Protein AF-A0A817RDX3-F1 (afdb_monomer_lite)

Radius of gyration: 26.36 Å; chains: 1; bounding box: 56×60×69 Å

Sequence (335 aa):
STPSKMSYHFIHANPTVLFQNTQTLKFYLKTIFHSLLFAIAKHECLSLKLTIDSKTISIENLVSLLSPHITKLRTNCSNCFILNKEVSVADIAHLIVRKKNDQWSLSVDLHVYCKNQQFRLYDSIKIGSNNPLTTTSNYPFQQTKSHCYFDILRKSLITNTSSIHTSLIILKDKYLFRTQTPLRLNYESIHIDNMIVKTYNPKDLNDFQFIKSSLSSCHKEKTKNISFIQKKTEIFTNAICNSYIPFIQNIITQDNKHIGKIESFVQGNRNTNKLIFNITGNYRFCPKIAAHHKRNCTAIIIDISNNTYAIRCKDPECDNTFLTWNDTKNYKQKS

pLDDT: mean 70.19, std 22.59, range [23.73, 95.81]

Foldseek 3Di:
DDPQDDDADDFDQDQAEDEPALVLVLLVVQLVLVLLLVVLQPDDDPLHDHDDPDQDDGSLRSLVVCVVRLVVQLVPFPQQDFAQRPDTSNNSSVQWDQDPVRDIDGPDDSPQSDPPRDDAFAQDDDVVDPDGRYDDPCPPVDDPDDDDPVRVRLSRPNPNRDPDPYFHFYRDDDFQRPSRRPPDDPRHDPPSVSPPRPGPDPVVVPVPPPPDPPPPDDDDDPDPVVVVVVVVVVVVQCVVVVVCVVLVQCVQPVDVVQHKDFPDKDADDPPQQKIKTFIDGRRQQAPVVRDGDPFHFGIKMARPVVQWIWTHRPPPVPPPDDTDIHHSPPPVPDD

Secondary structure (DSSP, 8-state):
-BTTB---------SSEEESSHHHHHHHHHHHHHHHHHHHHT--BTTB------S---HHHHHHHHGGGHHHHHHH-TT-EETTTTEEHHHHHTTEEE-TTS-E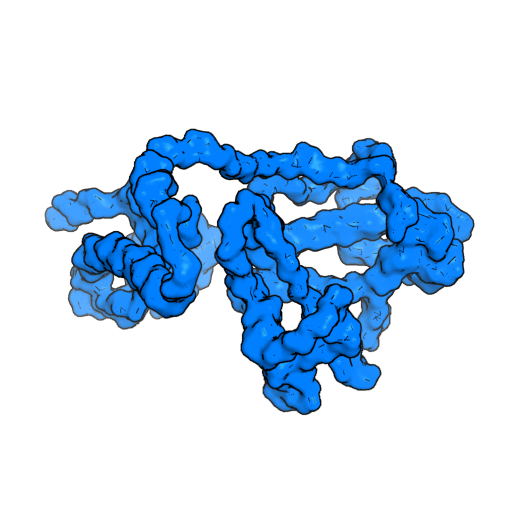EESS-GGG-STT---PPTTPPPTT-----PPPTT-STT--SPPPHHHHHHHH-TT-----SS--EEE-TTSS------S---TT----TT-------GGG-TT--SSSSS-SS-----SSSHHHHHHHHHHHHHHHHHHHHHHHHHHHTSSSSS-EEEEEEEE--TTS-EEEEEEEES--EETTTTEE-SS-EEEEEEETTTTEEEEEE--GGGTTSPPPPEESSGGGS--

Structure (mmCIF, N/CA/C/O backbone):
data_AF-A0A817RDX3-F1
#
_entry.id   AF-A0A817RDX3-F1
#
loop_
_atom_site.group_PDB
_atom_site.id
_atom_site.type_symbol
_atom_site.label_atom_id
_atom_site.label_alt_id
_atom_site.label_comp_id
_atom_site.label_asym_id
_atom_site.label_entity_id
_atom_site.label_seq_id
_atom_site.pdbx_PDB_ins_code
_atom_site.Cartn_x
_atom_site.Cartn_y
_atom_site.Cartn_z
_atom_site.occupancy
_atom_site.B_iso_or_equiv
_atom_site.auth_seq_id
_atom_site.auth_comp_id
_atom_site.auth_asym_id
_atom_site.auth_atom_id
_atom_site.pdbx_PDB_model_num
ATOM 1 N N . SER A 1 1 ? -7.757 -16.257 -8.044 1.00 84.56 1 SER A N 1
ATOM 2 C CA . SER A 1 1 ? -7.724 -15.548 -9.344 1.00 84.56 1 SER A CA 1
ATOM 3 C C . SER A 1 1 ? -8.900 -15.996 -10.191 1.00 84.56 1 SER A C 1
ATOM 5 O O . SER A 1 1 ? -9.459 -17.039 -9.893 1.00 84.56 1 SER A O 1
ATOM 7 N N . THR A 1 2 ? -9.288 -15.236 -11.213 1.00 87.12 2 THR A N 1
ATOM 8 C CA . THR A 1 2 ? -10.302 -15.639 -12.207 1.00 87.12 2 THR A CA 1
ATOM 9 C C . THR A 1 2 ? -9.665 -15.689 -13.601 1.00 87.12 2 THR A C 1
ATOM 11 O O . THR A 1 2 ? -8.598 -15.093 -13.776 1.00 87.12 2 THR A O 1
ATOM 14 N N . PRO A 1 3 ? -10.305 -16.308 -14.613 1.00 87.62 3 PRO A N 1
ATOM 15 C CA . PRO A 1 3 ? -9.779 -16.312 -15.984 1.00 87.62 3 PRO A CA 1
ATOM 16 C C . PRO A 1 3 ? -9.509 -14.905 -16.538 1.00 87.62 3 PRO A C 1
ATOM 18 O O . PRO A 1 3 ? -8.579 -14.691 -17.302 1.00 87.62 3 PRO A O 1
ATOM 21 N N . SER A 1 4 ? -10.296 -13.915 -16.104 1.00 86.44 4 SER A N 1
ATOM 22 C CA . SER A 1 4 ? -10.197 -12.523 -16.550 1.00 86.44 4 SER A CA 1
ATOM 23 C C . SER A 1 4 ? -9.358 -11.616 -15.641 1.00 86.44 4 SER A C 1
ATOM 25 O O . SER A 1 4 ? -9.217 -10.422 -15.939 1.00 86.44 4 SER A O 1
ATOM 27 N N . LYS A 1 5 ? -8.860 -12.126 -14.503 1.00 88.25 5 LYS A N 1
ATOM 28 C CA . LYS A 1 5 ? -8.075 -11.348 -13.537 1.00 88.25 5 LYS A CA 1
ATOM 29 C C . LYS A 1 5 ? -7.183 -12.226 -12.658 1.00 88.25 5 LYS A C 1
ATOM 31 O O . LYS A 1 5 ? -7.647 -12.953 -11.775 1.00 88.25 5 LYS A O 1
ATOM 36 N N . MET A 1 6 ? -5.881 -12.007 -12.783 1.00 90.00 6 MET A N 1
ATOM 37 C CA . MET A 1 6 ? -4.896 -12.462 -11.810 1.00 90.00 6 MET A CA 1
ATOM 38 C C . MET A 1 6 ? -4.921 -11.531 -10.584 1.00 90.00 6 MET A C 1
ATOM 40 O O . MET A 1 6 ? -4.849 -10.311 -10.725 1.00 90.00 6 MET A O 1
ATOM 44 N N . SER A 1 7 ? -5.115 -12.078 -9.381 1.00 90.38 7 SER A N 1
ATOM 45 C CA . SER A 1 7 ? -5.260 -11.279 -8.156 1.00 90.38 7 SER A CA 1
ATOM 46 C C . SER A 1 7 ? -4.699 -12.036 -6.963 1.00 90.38 7 SER A C 1
ATOM 48 O O . SER A 1 7 ? -5.235 -13.083 -6.601 1.00 90.38 7 SER A O 1
ATOM 50 N N . TYR A 1 8 ? -3.689 -11.456 -6.320 1.00 91.69 8 TYR A N 1
ATOM 51 C CA . TYR A 1 8 ? -3.033 -12.018 -5.141 1.00 91.69 8 TYR A CA 1
ATOM 52 C C . TYR A 1 8 ? -2.933 -10.987 -4.029 1.00 91.69 8 TYR A C 1
ATOM 54 O O . TYR A 1 8 ? -2.813 -9.791 -4.286 1.00 91.69 8 TYR A O 1
ATOM 62 N N . HIS A 1 9 ? -2.985 -11.469 -2.792 1.00 91.50 9 HIS A N 1
ATOM 63 C CA . HIS A 1 9 ? -2.650 -10.693 -1.607 1.00 91.50 9 HIS A CA 1
ATOM 64 C C . HIS A 1 9 ? -1.375 -11.299 -1.025 1.00 91.50 9 HIS A C 1
ATOM 66 O O . HIS A 1 9 ? -1.383 -12.450 -0.592 1.00 91.50 9 HIS A O 1
ATOM 72 N N . PHE A 1 10 ? -0.287 -10.534 -1.030 1.00 89.62 10 PHE A N 1
ATOM 73 C CA . PHE A 1 10 ? 0.959 -10.933 -0.385 1.00 89.62 10 PHE A CA 1
ATOM 74 C C . PHE A 1 10 ? 1.012 -10.312 1.002 1.00 89.62 10 PHE A C 1
ATOM 76 O O . PHE A 1 10 ? 0.958 -9.091 1.148 1.00 89.62 10 PHE A O 1
ATOM 83 N N . ILE A 1 11 ? 1.095 -11.163 2.020 1.00 86.75 11 ILE A N 1
ATOM 84 C CA . ILE A 1 11 ? 1.156 -10.747 3.418 1.00 86.75 11 ILE A CA 1
ATOM 85 C C . ILE A 1 11 ? 2.450 -11.304 3.981 1.00 86.75 11 ILE A C 1
ATOM 87 O O . ILE A 1 11 ? 2.607 -12.513 4.143 1.00 86.75 11 ILE A O 1
ATOM 91 N N . HIS A 1 12 ? 3.404 -10.409 4.211 1.00 81.50 12 HIS A N 1
ATOM 92 C CA . HIS A 1 12 ? 4.715 -10.781 4.705 1.00 81.50 12 HIS A CA 1
ATOM 93 C C . HIS A 1 12 ? 4.697 -10.812 6.235 1.00 81.50 12 HIS A C 1
ATOM 95 O O . HIS A 1 12 ? 4.523 -9.783 6.886 1.00 81.50 12 HIS A O 1
ATOM 101 N N . ALA A 1 13 ? 4.871 -12.002 6.805 1.00 72.88 13 ALA A N 1
ATOM 102 C CA . ALA A 1 13 ? 5.005 -12.190 8.242 1.00 72.88 13 ALA A CA 1
ATOM 103 C C . ALA A 1 13 ? 6.486 -12.084 8.627 1.00 72.88 13 ALA A C 1
ATOM 105 O O . ALA A 1 13 ? 7.191 -13.090 8.686 1.00 72.88 13 ALA A O 1
ATOM 106 N N . ASN A 1 14 ? 6.962 -10.858 8.851 1.00 67.50 14 ASN A N 1
ATOM 107 C CA . ASN A 1 14 ? 8.322 -10.629 9.324 1.00 67.50 14 ASN A CA 1
ATOM 108 C C . ASN A 1 14 ? 8.354 -10.597 10.862 1.00 67.50 14 ASN A C 1
ATOM 110 O O . ASN A 1 14 ? 7.612 -9.810 11.456 1.00 67.50 14 ASN A O 1
ATOM 114 N N . PRO A 1 15 ? 9.191 -11.413 11.525 1.00 63.34 15 PRO A N 1
ATOM 115 C CA . PRO A 1 15 ? 9.242 -11.432 12.981 1.00 63.34 15 PRO A CA 1
ATOM 116 C C . PRO A 1 15 ? 9.951 -10.211 13.595 1.00 63.34 15 PRO A C 1
ATOM 118 O O . PRO A 1 15 ? 9.782 -9.944 14.783 1.00 63.34 15 PRO A O 1
ATOM 121 N N . THR A 1 16 ? 10.747 -9.473 12.817 1.00 58.97 16 THR A N 1
ATOM 122 C CA . THR A 1 16 ? 11.652 -8.433 13.333 1.00 58.97 16 THR A CA 1
ATOM 123 C C . THR A 1 16 ? 11.363 -7.032 12.794 1.00 58.97 16 THR A C 1
ATOM 125 O O . THR A 1 16 ? 11.744 -6.051 13.435 1.00 58.97 16 THR A O 1
ATOM 128 N N . VAL A 1 17 ? 10.663 -6.905 11.664 1.00 64.25 17 VAL A N 1
ATOM 129 C CA . VAL A 1 17 ? 10.398 -5.615 11.007 1.00 64.25 17 VAL A CA 1
ATOM 130 C C . VAL A 1 17 ? 8.905 -5.327 10.920 1.00 64.25 17 VAL A C 1
ATOM 132 O O . VAL A 1 17 ? 8.133 -6.133 10.402 1.00 64.25 17 VAL A O 1
ATOM 135 N N . LEU A 1 18 ? 8.508 -4.132 11.364 1.00 71.44 18 LEU A N 1
ATOM 136 C CA . LEU A 1 18 ? 7.149 -3.617 11.225 1.00 71.44 18 LEU A CA 1
ATOM 137 C C . LEU A 1 18 ? 7.155 -2.209 10.628 1.00 71.44 18 LEU A C 1
ATOM 139 O O . LEU A 1 18 ? 7.968 -1.349 10.970 1.00 71.44 18 LEU A O 1
ATOM 143 N N . PHE A 1 19 ? 6.183 -1.940 9.765 1.00 73.12 19 PHE A N 1
ATOM 144 C CA . PHE A 1 19 ? 5.903 -0.583 9.313 1.00 73.12 19 PHE A CA 1
ATOM 145 C C . PHE A 1 19 ? 5.011 0.116 10.337 1.00 73.12 19 PHE A C 1
ATOM 147 O O . PHE A 1 19 ? 4.054 -0.480 10.830 1.00 73.12 19 PHE A O 1
ATOM 154 N N . GLN A 1 20 ? 5.297 1.386 10.648 1.00 72.56 20 GLN A N 1
ATOM 155 C CA . GLN A 1 20 ? 4.495 2.157 11.605 1.00 72.56 20 GLN A CA 1
ATOM 156 C C . GLN A 1 20 ? 3.012 2.200 11.216 1.00 72.56 20 GLN A C 1
ATOM 158 O O . GLN A 1 20 ? 2.140 2.190 12.086 1.00 72.56 20 GLN A O 1
ATOM 163 N N . ASN A 1 21 ? 2.730 2.309 9.920 1.00 78.94 21 ASN A N 1
ATOM 164 C CA . ASN A 1 21 ? 1.389 2.314 9.358 1.00 78.94 21 ASN A CA 1
ATOM 165 C C . ASN A 1 21 ? 1.441 1.928 7.863 1.00 78.94 21 ASN A C 1
ATOM 167 O O . ASN A 1 21 ? 2.516 1.788 7.272 1.00 78.94 21 ASN A O 1
ATOM 171 N N . THR A 1 22 ? 0.273 1.773 7.233 1.00 83.88 22 THR A N 1
ATOM 172 C CA . THR A 1 22 ? 0.174 1.447 5.800 1.00 83.88 22 THR A CA 1
ATOM 173 C C . THR A 1 22 ? 0.744 2.543 4.898 1.00 83.88 22 THR A C 1
ATOM 175 O O . THR A 1 22 ? 1.268 2.227 3.835 1.00 83.88 22 THR A O 1
ATOM 178 N N . GLN A 1 23 ? 0.707 3.815 5.303 1.00 82.38 23 GLN A N 1
ATOM 179 C CA . GLN A 1 23 ? 1.298 4.914 4.533 1.00 82.38 23 GLN A CA 1
ATOM 180 C C . GLN A 1 23 ? 2.828 4.823 4.519 1.00 82.38 23 GLN A C 1
ATOM 182 O O . GLN A 1 23 ? 3.423 4.997 3.461 1.00 82.38 23 GLN A O 1
ATOM 187 N N . THR A 1 24 ? 3.468 4.455 5.629 1.00 79.19 24 THR A N 1
ATOM 188 C CA . THR A 1 24 ? 4.917 4.217 5.661 1.00 79.19 24 THR A CA 1
ATOM 189 C C . THR A 1 24 ? 5.313 3.074 4.733 1.00 79.19 24 THR A C 1
ATOM 191 O O . THR A 1 24 ? 6.281 3.195 3.983 1.00 79.19 24 THR A O 1
ATOM 194 N N . LEU A 1 25 ? 4.526 1.992 4.714 1.00 84.50 25 LEU A N 1
ATOM 195 C CA . LEU A 1 25 ? 4.706 0.909 3.746 1.00 84.50 25 LEU A CA 1
ATOM 196 C C . LEU A 1 25 ? 4.538 1.411 2.303 1.00 84.50 25 LEU A C 1
ATOM 198 O O . LEU A 1 25 ? 5.342 1.066 1.441 1.00 84.50 25 LEU A O 1
ATOM 202 N N . LYS A 1 26 ? 3.550 2.278 2.037 1.00 86.94 26 LYS A N 1
ATOM 203 C CA . LYS A 1 26 ? 3.378 2.918 0.721 1.00 86.94 26 LYS A CA 1
ATOM 204 C C . LYS A 1 26 ? 4.628 3.671 0.292 1.00 86.94 26 LYS A C 1
ATOM 206 O O . LYS A 1 26 ? 5.043 3.535 -0.855 1.00 86.94 26 LYS A O 1
ATOM 211 N N . PHE A 1 27 ? 5.189 4.492 1.179 1.00 80.69 27 PHE A N 1
ATOM 212 C CA . PHE A 1 27 ? 6.377 5.287 0.880 1.00 80.69 27 PHE A CA 1
ATOM 213 C C . PHE A 1 27 ? 7.580 4.394 0.601 1.00 80.69 27 PHE A C 1
ATOM 215 O O . PHE A 1 27 ? 8.221 4.565 -0.429 1.00 80.69 27 PHE A O 1
ATOM 222 N N . TYR A 1 28 ? 7.811 3.389 1.444 1.00 81.56 28 TYR A N 1
ATOM 223 C CA . TYR A 1 28 ? 8.864 2.398 1.236 1.00 81.56 28 TYR A CA 1
ATOM 224 C C . TYR A 1 28 ? 8.743 1.691 -0.121 1.00 81.56 28 TYR A C 1
ATOM 226 O O . TYR A 1 28 ? 9.692 1.682 -0.904 1.00 81.56 28 TYR A O 1
ATOM 234 N N . LEU A 1 29 ? 7.555 1.166 -0.441 1.00 86.12 29 LEU A N 1
ATOM 235 C CA . LEU A 1 29 ? 7.302 0.502 -1.721 1.00 86.12 29 LEU A CA 1
ATOM 236 C C . LEU A 1 29 ? 7.481 1.460 -2.900 1.00 86.12 29 LEU A C 1
ATOM 238 O O . LEU A 1 29 ? 8.111 1.095 -3.887 1.00 86.12 29 LEU A O 1
ATOM 242 N N . LYS A 1 30 ? 6.981 2.699 -2.796 1.00 84.62 30 LYS A N 1
ATOM 243 C CA . LYS A 1 30 ? 7.200 3.729 -3.820 1.00 84.62 30 LYS A CA 1
ATOM 244 C C . LYS A 1 30 ? 8.685 3.971 -4.059 1.00 84.62 30 LYS A C 1
ATOM 246 O O . LYS A 1 30 ? 9.092 4.035 -5.210 1.00 84.62 30 LYS A O 1
ATOM 251 N N . THR A 1 31 ? 9.486 4.081 -3.006 1.00 79.50 31 THR A N 1
ATOM 252 C CA . THR A 1 31 ? 10.930 4.291 -3.134 1.00 79.50 31 THR A CA 1
ATOM 253 C C . THR A 1 31 ? 11.619 3.104 -3.788 1.00 79.50 31 THR A C 1
ATOM 255 O O . THR A 1 31 ? 12.418 3.310 -4.693 1.00 79.50 31 THR A O 1
ATOM 258 N N . ILE A 1 32 ? 11.273 1.872 -3.407 1.00 83.19 32 ILE A N 1
ATOM 259 C CA . ILE A 1 32 ? 11.837 0.673 -4.040 1.00 83.19 32 ILE A CA 1
ATOM 260 C C . ILE A 1 32 ? 11.470 0.611 -5.519 1.00 83.19 32 ILE A C 1
ATOM 262 O O . ILE A 1 32 ? 12.360 0.500 -6.358 1.00 83.19 32 ILE A O 1
ATOM 266 N N . PHE A 1 33 ? 10.182 0.715 -5.858 1.00 85.44 33 PHE A N 1
ATOM 267 C CA . PHE A 1 33 ? 9.757 0.636 -7.255 1.00 85.44 33 PHE A CA 1
ATOM 268 C C . PHE A 1 33 ? 10.329 1.781 -8.082 1.00 85.44 33 PHE A C 1
ATOM 270 O O . PHE A 1 33 ? 10.754 1.552 -9.207 1.00 85.44 33 PHE A O 1
ATOM 277 N N . HIS A 1 34 ? 10.398 2.992 -7.530 1.00 85.12 34 HIS A N 1
ATOM 278 C CA . HIS A 1 34 ? 11.055 4.110 -8.197 1.00 85.12 34 HIS A CA 1
ATOM 279 C C . HIS A 1 34 ? 12.523 3.797 -8.501 1.00 85.12 34 HIS A C 1
ATOM 281 O O . HIS A 1 34 ? 12.912 3.871 -9.663 1.00 85.12 34 HIS A O 1
ATOM 287 N N . SER A 1 35 ? 13.301 3.366 -7.505 1.00 80.88 35 SER A N 1
ATOM 288 C CA . SER A 1 35 ? 14.717 3.020 -7.679 1.00 80.88 35 SER A CA 1
ATOM 289 C C . SER A 1 35 ? 14.927 1.898 -8.695 1.00 80.88 35 SER A C 1
ATOM 291 O O . SER A 1 35 ? 15.804 2.009 -9.546 1.00 80.88 35 SER A O 1
ATOM 293 N N . LEU A 1 36 ? 14.107 0.843 -8.646 1.00 84.50 36 LEU A N 1
ATOM 294 C CA . LEU A 1 36 ? 14.178 -0.278 -9.587 1.00 84.50 36 LEU A CA 1
ATOM 295 C C . LEU A 1 36 ? 13.887 0.168 -11.024 1.00 84.50 36 LEU A C 1
ATOM 297 O O . LEU A 1 36 ? 14.650 -0.134 -11.939 1.00 84.50 36 LEU A O 1
ATOM 301 N N . LEU A 1 37 ? 12.802 0.917 -11.227 1.00 88.06 37 LEU A N 1
ATOM 302 C CA . LEU A 1 37 ? 12.427 1.414 -12.550 1.00 88.06 37 LEU A CA 1
ATOM 303 C C . LEU A 1 37 ? 13.440 2.422 -13.090 1.00 88.06 37 LEU A C 1
ATOM 305 O O . LEU A 1 37 ? 13.768 2.399 -14.274 1.00 88.06 37 LEU A O 1
ATOM 309 N N . PHE A 1 38 ? 13.959 3.291 -12.228 1.00 84.25 38 PHE A N 1
ATOM 310 C CA . PHE A 1 38 ? 14.989 4.250 -12.599 1.00 84.25 38 PHE A CA 1
ATOM 311 C C . PHE A 1 38 ? 16.299 3.550 -12.978 1.00 84.25 38 PHE A C 1
ATOM 313 O O . PHE A 1 38 ? 16.949 3.956 -13.939 1.00 84.25 38 PHE A O 1
ATOM 320 N N . ALA A 1 39 ? 16.662 2.472 -12.276 1.00 82.06 39 ALA A N 1
ATOM 321 C CA . ALA A 1 39 ? 17.825 1.660 -12.612 1.00 82.06 39 ALA A CA 1
ATOM 322 C C . ALA A 1 39 ? 17.669 0.960 -13.969 1.00 82.06 39 ALA A C 1
ATOM 324 O O . ALA A 1 39 ? 18.622 0.960 -14.742 1.00 82.06 39 ALA A O 1
ATOM 325 N N . ILE A 1 40 ? 16.474 0.450 -14.311 1.00 86.56 40 ILE A N 1
ATOM 326 C CA . ILE A 1 40 ? 16.211 -0.019 -15.683 1.00 86.56 40 ILE A CA 1
ATOM 327 C C . ILE A 1 40 ? 16.362 1.134 -16.673 1.00 86.56 40 ILE A C 1
ATOM 329 O O . ILE A 1 40 ? 17.007 0.973 -17.695 1.00 86.56 40 ILE A O 1
ATOM 333 N N . ALA A 1 41 ? 15.772 2.297 -16.404 1.00 86.44 41 ALA A N 1
ATOM 334 C CA . ALA A 1 41 ? 15.784 3.396 -17.364 1.00 86.44 41 ALA A CA 1
ATOM 335 C C . ALA A 1 41 ? 17.206 3.932 -17.633 1.00 86.44 41 ALA A C 1
ATOM 337 O O . ALA A 1 41 ? 17.479 4.406 -18.731 1.00 86.44 41 ALA A O 1
ATOM 338 N N . LYS A 1 42 ? 18.113 3.812 -16.655 1.00 82.62 42 LYS A N 1
ATOM 339 C CA . LYS A 1 42 ? 19.553 4.082 -16.803 1.00 82.62 42 LYS A CA 1
ATOM 340 C C . LYS A 1 42 ? 20.372 2.894 -17.307 1.00 82.62 42 LYS A C 1
ATOM 342 O O . LYS A 1 42 ? 21.575 3.036 -17.505 1.00 82.62 42 LYS A O 1
ATOM 347 N N . HIS A 1 43 ? 19.769 1.721 -17.453 1.00 83.25 43 HIS A N 1
ATOM 348 C CA . HIS A 1 43 ? 20.478 0.548 -17.922 1.00 83.25 43 HIS A CA 1
ATOM 349 C C . HIS A 1 43 ? 20.799 0.702 -19.407 1.00 83.25 43 HIS A C 1
ATOM 351 O O . HIS A 1 43 ? 19.906 0.750 -20.253 1.00 83.25 43 HIS A O 1
ATOM 357 N N . GLU A 1 44 ? 22.088 0.739 -19.716 1.00 81.62 44 GLU A N 1
ATOM 358 C CA . GLU A 1 44 ? 22.574 0.805 -21.084 1.00 81.62 44 GLU A CA 1
ATOM 359 C C . GLU A 1 44 ? 22.856 -0.605 -21.600 1.00 81.62 44 GLU A C 1
ATOM 361 O O . GLU A 1 44 ? 23.759 -1.301 -21.133 1.00 81.62 44 GLU A O 1
ATOM 366 N N . CYS A 1 45 ? 22.074 -1.037 -22.586 1.00 83.81 45 CYS A N 1
ATOM 367 C CA . CYS A 1 45 ? 22.338 -2.268 -23.325 1.00 83.81 45 CYS A CA 1
ATOM 368 C C . CYS A 1 45 ? 21.853 -2.153 -24.772 1.00 83.81 45 CYS A C 1
ATOM 370 O O . CYS A 1 45 ? 21.265 -1.158 -25.192 1.00 83.81 45 CYS A O 1
ATOM 372 N N . LEU A 1 46 ? 22.046 -3.210 -25.561 1.00 80.75 46 LEU A N 1
ATOM 373 C CA . LEU A 1 46 ? 21.517 -3.282 -26.930 1.00 80.75 46 LEU A CA 1
ATOM 374 C C . LEU A 1 46 ? 19.978 -3.198 -26.983 1.00 80.75 46 LEU A C 1
ATOM 376 O O . LEU A 1 46 ? 19.394 -2.854 -28.017 1.00 80.75 46 LEU A O 1
ATOM 380 N N . SER A 1 47 ? 19.303 -3.523 -25.880 1.00 80.75 47 SER A N 1
ATOM 381 C CA . SER A 1 47 ? 17.844 -3.498 -25.784 1.00 80.75 47 SER A CA 1
ATOM 382 C C . SER A 1 47 ? 17.272 -2.157 -25.351 1.00 80.75 47 SER A C 1
ATOM 384 O O . SER A 1 47 ? 16.108 -1.896 -25.655 1.00 80.75 47 SER A O 1
ATOM 386 N N . LEU A 1 48 ? 18.074 -1.310 -24.706 1.00 85.50 48 LEU A N 1
ATOM 387 C CA . LEU A 1 48 ? 17.625 -0.043 -24.152 1.00 85.50 48 LEU A CA 1
ATOM 388 C C . LEU A 1 48 ? 18.750 0.991 -24.174 1.00 85.50 48 LEU A C 1
ATOM 390 O O . LEU A 1 48 ? 19.817 0.783 -23.599 1.00 85.50 48 LEU A O 1
ATOM 394 N N . LYS A 1 49 ? 18.469 2.118 -24.824 1.00 84.44 49 LYS A N 1
ATOM 395 C CA . LYS A 1 49 ? 19.274 3.336 -24.774 1.00 84.44 49 LYS A CA 1
ATOM 396 C C . LYS A 1 49 ? 18.318 4.496 -24.559 1.00 84.44 49 LYS A C 1
ATOM 398 O O . LYS A 1 49 ? 17.591 4.865 -25.478 1.00 84.44 49 LYS A O 1
ATOM 403 N N . LEU A 1 50 ? 18.282 5.012 -23.339 1.00 84.94 50 LEU A N 1
ATOM 404 C CA . LEU A 1 50 ? 17.452 6.146 -22.960 1.00 84.94 50 LEU A CA 1
ATOM 405 C C . LEU A 1 50 ? 18.331 7.205 -22.305 1.00 84.94 50 LEU A C 1
ATOM 407 O O . LEU A 1 50 ? 19.180 6.890 -21.475 1.00 84.94 50 LEU A O 1
ATOM 411 N N . THR A 1 51 ? 18.093 8.463 -22.647 1.00 78.38 51 THR A N 1
ATOM 412 C CA . THR A 1 51 ? 18.628 9.616 -21.925 1.00 78.38 51 THR A CA 1
ATOM 413 C C . THR A 1 51 ? 17.563 10.136 -20.967 1.00 78.38 51 THR A C 1
ATOM 415 O O . THR A 1 51 ? 16.401 10.314 -21.334 1.00 78.38 51 THR A O 1
ATOM 418 N N . ILE A 1 52 ? 17.944 10.337 -19.704 1.00 77.00 52 ILE A N 1
ATOM 419 C CA . ILE A 1 52 ? 17.055 10.862 -18.664 1.00 77.00 52 ILE A CA 1
ATOM 420 C C . ILE A 1 52 ? 17.648 12.171 -18.155 1.00 77.00 52 ILE A C 1
ATOM 422 O O . ILE A 1 52 ? 18.557 12.164 -17.326 1.00 77.00 52 ILE A O 1
ATOM 426 N N . ASP A 1 53 ? 17.089 13.286 -18.614 1.00 65.75 53 ASP A N 1
ATOM 427 C CA . ASP A 1 53 ? 17.603 14.623 -18.283 1.00 65.75 53 ASP A CA 1
ATOM 428 C C . ASP A 1 53 ? 17.043 15.173 -16.960 1.00 65.75 53 ASP A C 1
ATOM 430 O O . ASP A 1 53 ? 17.534 16.162 -16.414 1.00 65.75 53 ASP A O 1
ATOM 434 N N . SER A 1 54 ? 16.022 14.520 -16.394 1.00 62.38 54 SER A N 1
ATOM 435 C CA . SER A 1 54 ? 15.377 14.964 -15.158 1.00 62.38 54 SER A CA 1
ATOM 436 C C . SER A 1 54 ? 15.921 14.261 -13.912 1.00 62.38 54 SER A C 1
ATOM 438 O O . SER A 1 54 ? 15.915 13.033 -13.804 1.00 62.38 54 SER A O 1
ATOM 440 N N . LYS A 1 55 ? 16.279 15.067 -12.902 1.00 56.94 55 LYS A N 1
ATOM 441 C CA . LYS A 1 55 ? 16.588 14.612 -11.531 1.00 56.94 55 LYS A CA 1
ATOM 442 C C . LYS A 1 55 ? 15.340 14.169 -10.752 1.0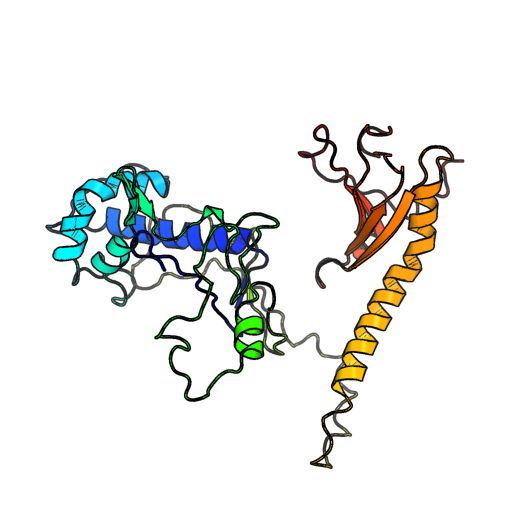0 56.94 55 LYS A C 1
ATOM 444 O O . LYS A 1 55 ? 15.452 13.583 -9.682 1.00 56.94 55 LYS A O 1
ATOM 449 N N . THR A 1 56 ? 14.138 14.436 -11.258 1.00 64.50 56 THR A N 1
ATOM 450 C CA . THR A 1 56 ? 12.881 14.064 -10.597 1.00 64.50 56 THR A CA 1
ATOM 451 C C . THR A 1 56 ? 11.880 13.560 -11.626 1.00 64.50 56 THR A C 1
ATOM 453 O O . THR A 1 56 ? 11.196 14.337 -12.289 1.00 64.50 56 THR A O 1
ATOM 456 N N . ILE A 1 57 ? 11.790 12.239 -11.752 1.00 79.56 57 ILE A N 1
ATOM 457 C CA . ILE A 1 57 ? 10.805 11.554 -12.590 1.00 79.56 57 ILE A CA 1
ATOM 458 C C . ILE A 1 57 ? 9.879 10.725 -11.697 1.00 79.56 57 ILE A C 1
ATOM 460 O O . ILE A 1 57 ? 10.345 10.082 -10.759 1.00 79.56 57 ILE A O 1
ATOM 464 N N . SER A 1 58 ? 8.568 10.770 -11.935 1.00 86.56 58 SER A N 1
ATOM 465 C CA . SER A 1 58 ? 7.605 9.959 -11.182 1.00 86.56 58 SER A CA 1
ATOM 466 C C . SER A 1 58 ? 7.636 8.493 -11.630 1.00 86.56 58 SER A C 1
ATOM 468 O O . SER A 1 58 ? 8.171 8.163 -12.690 1.00 86.56 58 SER A O 1
ATOM 470 N N . ILE A 1 59 ? 7.032 7.600 -10.838 1.00 87.50 59 ILE A N 1
ATOM 471 C CA . ILE A 1 59 ? 6.860 6.189 -11.221 1.00 87.50 59 ILE A CA 1
ATOM 472 C C . ILE A 1 59 ? 6.016 6.088 -12.492 1.00 87.50 59 ILE A C 1
ATOM 474 O O . ILE A 1 59 ? 6.346 5.320 -13.386 1.00 87.50 59 ILE A O 1
ATOM 478 N N . GLU A 1 60 ? 4.944 6.871 -12.590 1.00 91.19 60 GLU A N 1
ATOM 479 C CA . GLU A 1 60 ? 4.045 6.870 -13.743 1.00 91.19 60 GLU A CA 1
ATOM 480 C C . GLU A 1 60 ? 4.788 7.280 -15.022 1.00 91.19 60 GLU A C 1
ATOM 482 O O . GLU A 1 60 ? 4.648 6.628 -16.058 1.00 91.19 60 GLU A O 1
ATOM 487 N N . ASN A 1 61 ? 5.651 8.296 -14.928 1.00 89.81 61 ASN A N 1
ATOM 488 C CA . ASN A 1 61 ? 6.471 8.743 -16.049 1.00 89.81 61 ASN A CA 1
ATOM 489 C C . ASN A 1 61 ? 7.540 7.706 -16.418 1.00 89.81 61 ASN A C 1
ATOM 491 O O . ASN A 1 61 ? 7.760 7.473 -17.602 1.00 89.81 61 ASN A O 1
ATOM 495 N N . LEU A 1 62 ? 8.159 7.040 -15.435 1.00 90.50 62 LEU A N 1
ATOM 496 C CA . LEU A 1 62 ? 9.093 5.935 -15.687 1.00 90.50 62 LEU A CA 1
ATOM 497 C C . LEU A 1 62 ? 8.411 4.756 -16.386 1.00 90.50 62 LEU A C 1
ATOM 499 O O . LEU A 1 62 ? 8.959 4.211 -17.339 1.00 90.50 62 LEU A O 1
ATOM 503 N N . VAL A 1 63 ? 7.209 4.375 -15.949 1.00 94.69 63 VAL A N 1
ATOM 504 C CA . VAL A 1 63 ? 6.430 3.316 -16.605 1.00 94.69 63 VAL A CA 1
ATOM 505 C C . VAL A 1 63 ? 6.103 3.704 -18.044 1.00 94.69 63 VAL A C 1
ATOM 507 O O . VAL A 1 63 ? 6.284 2.884 -18.940 1.00 94.69 63 VAL A O 1
ATOM 510 N N . SER A 1 64 ? 5.660 4.943 -18.273 1.00 92.62 64 SER A N 1
ATOM 511 C CA . SER A 1 64 ? 5.373 5.452 -19.618 1.00 92.62 64 SER A CA 1
ATOM 512 C C . SER A 1 64 ? 6.613 5.396 -20.516 1.00 92.62 64 SER A C 1
ATOM 514 O O . SER A 1 64 ? 6.554 4.829 -21.605 1.00 92.62 64 SER A O 1
ATOM 516 N N . LEU A 1 65 ? 7.754 5.878 -20.012 1.00 92.62 65 LEU A N 1
ATOM 517 C CA . LEU A 1 65 ? 9.034 5.892 -20.721 1.00 92.62 65 LEU A CA 1
ATOM 518 C C . LEU A 1 65 ? 9.522 4.480 -21.082 1.00 92.62 65 LEU A C 1
ATOM 520 O O . LEU A 1 65 ? 10.000 4.251 -22.188 1.00 92.62 65 LEU A O 1
ATOM 524 N N . LEU A 1 66 ? 9.391 3.523 -20.162 1.00 93.81 66 LEU A N 1
ATOM 525 C CA . LEU A 1 66 ? 9.835 2.145 -20.379 1.00 93.81 66 LEU A CA 1
ATOM 526 C C . LEU A 1 66 ? 8.862 1.333 -21.239 1.00 93.81 66 LEU A C 1
ATOM 528 O O . LEU A 1 66 ? 9.279 0.357 -21.864 1.00 93.81 66 LEU A O 1
ATOM 532 N N . SER A 1 67 ? 7.583 1.717 -21.279 1.00 94.44 67 SER A N 1
ATOM 533 C CA . SER A 1 67 ? 6.507 0.941 -21.903 1.00 94.44 67 SER A CA 1
ATOM 534 C C . SER A 1 67 ? 6.774 0.460 -23.338 1.00 94.44 67 SER A C 1
ATOM 536 O O . SER A 1 67 ? 6.503 -0.718 -23.597 1.00 94.44 67 SER A O 1
ATOM 538 N N . PRO A 1 68 ? 7.374 1.253 -24.254 1.00 94.38 68 PRO A N 1
ATOM 539 C CA . PRO A 1 68 ? 7.635 0.800 -25.622 1.00 94.38 68 PRO A CA 1
ATOM 540 C C . PRO A 1 68 ? 8.691 -0.312 -25.691 1.00 94.38 68 PRO A C 1
ATOM 542 O O . PRO A 1 68 ? 8.753 -1.059 -26.665 1.00 94.38 68 PRO A O 1
ATOM 545 N N . HIS A 1 69 ? 9.518 -0.445 -24.651 1.00 94.81 69 HIS A N 1
ATOM 546 C CA . HIS A 1 69 ? 10.659 -1.356 -24.612 1.00 94.81 69 HIS A CA 1
ATOM 547 C C . HIS A 1 69 ? 10.394 -2.627 -23.799 1.00 94.81 69 HIS A C 1
ATOM 549 O O . HIS A 1 69 ? 11.192 -3.561 -23.866 1.00 94.81 69 HIS A O 1
ATOM 555 N N . ILE A 1 70 ? 9.281 -2.707 -23.060 1.00 94.31 70 ILE A N 1
ATOM 556 C CA . ILE A 1 70 ? 9.017 -3.788 -22.093 1.00 94.31 70 ILE A CA 1
ATOM 557 C C . ILE A 1 70 ? 9.113 -5.184 -22.709 1.00 94.31 70 ILE A C 1
ATOM 559 O O . ILE A 1 70 ? 9.715 -6.068 -22.104 1.00 94.31 70 ILE A O 1
ATOM 563 N N . THR A 1 71 ? 8.566 -5.398 -23.908 1.00 93.88 71 THR A N 1
ATOM 564 C CA . THR A 1 71 ? 8.643 -6.710 -24.572 1.00 93.88 71 THR A CA 1
ATOM 565 C C . THR A 1 71 ? 10.092 -7.114 -24.833 1.00 93.88 71 THR A C 1
ATOM 567 O O . THR A 1 71 ? 10.482 -8.221 -24.479 1.00 93.88 71 THR A O 1
ATOM 570 N N . LYS A 1 72 ? 10.908 -6.195 -25.366 1.00 94.56 72 LYS A N 1
ATOM 571 C CA . LYS A 1 72 ? 12.327 -6.439 -25.655 1.00 94.56 72 LYS A CA 1
ATOM 572 C C . LYS A 1 72 ? 13.139 -6.644 -24.375 1.00 94.56 72 LYS A C 1
ATOM 574 O O . LYS A 1 72 ? 13.995 -7.518 -24.327 1.00 94.56 72 LYS A O 1
ATOM 579 N N . LEU A 1 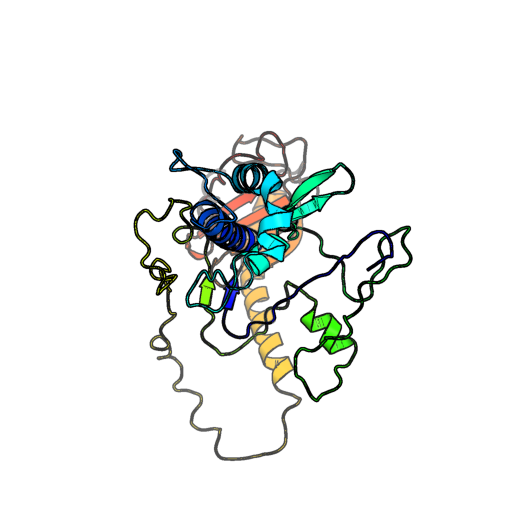73 ? 12.858 -5.864 -23.330 1.00 94.31 73 LEU A N 1
ATOM 580 C CA . LEU A 1 73 ? 13.517 -5.994 -22.028 1.00 94.31 73 LEU A CA 1
ATOM 581 C C . LEU A 1 73 ? 13.263 -7.369 -21.399 1.00 94.31 73 LEU A C 1
ATOM 583 O O . LEU A 1 73 ? 14.189 -7.994 -20.895 1.00 94.31 73 LEU A O 1
ATOM 587 N N . ARG A 1 74 ? 12.031 -7.878 -21.480 1.00 94.62 74 ARG A N 1
ATOM 588 C CA . ARG A 1 74 ? 11.684 -9.207 -20.950 1.00 94.62 74 ARG A CA 1
ATOM 589 C C . ARG A 1 74 ? 12.389 -10.344 -21.672 1.00 94.62 74 ARG A C 1
ATOM 591 O O . ARG A 1 74 ? 12.792 -11.301 -21.028 1.00 94.62 74 ARG A O 1
ATOM 598 N N . THR A 1 75 ? 12.507 -10.262 -22.994 1.00 94.38 75 THR A N 1
ATOM 599 C CA . THR A 1 75 ? 13.080 -11.355 -23.790 1.00 94.38 75 THR A CA 1
ATOM 600 C C . THR A 1 75 ? 14.601 -11.317 -23.823 1.00 94.38 75 THR A C 1
ATOM 602 O O . THR A 1 75 ? 15.233 -12.366 -23.884 1.00 94.38 75 THR A O 1
ATOM 605 N N . ASN A 1 76 ? 15.198 -10.122 -23.786 1.00 94.69 76 ASN A N 1
ATOM 606 C CA . ASN A 1 76 ? 16.616 -9.953 -24.107 1.00 94.69 76 ASN A CA 1
ATOM 607 C C . ASN A 1 76 ? 17.481 -9.561 -22.903 1.00 94.69 76 ASN A C 1
ATOM 609 O O . ASN A 1 76 ? 18.703 -9.563 -23.028 1.00 94.69 76 ASN A O 1
ATOM 613 N N . CYS A 1 77 ? 16.888 -9.188 -21.765 1.00 91.88 77 CYS A N 1
ATOM 614 C CA . CYS A 1 77 ? 17.632 -8.652 -20.621 1.00 91.88 77 CYS A CA 1
ATOM 615 C C . CYS A 1 77 ? 17.588 -9.554 -19.378 1.00 91.88 77 CYS A C 1
ATOM 617 O O . CYS A 1 77 ? 17.750 -9.067 -18.261 1.00 91.88 77 CYS A O 1
ATOM 619 N N . SER A 1 78 ? 17.419 -10.868 -19.556 1.00 91.38 78 SER A N 1
ATOM 620 C CA . SER A 1 78 ? 17.458 -11.848 -18.455 1.00 91.38 78 SER A CA 1
ATOM 621 C C . SER A 1 78 ? 18.846 -11.994 -17.825 1.00 91.38 78 SER A C 1
ATOM 623 O O . SER A 1 78 ? 18.960 -12.346 -16.660 1.00 91.38 78 SER A O 1
ATOM 625 N N . ASN A 1 79 ? 19.903 -11.664 -18.575 1.00 89.81 79 ASN A N 1
ATOM 626 C CA . ASN A 1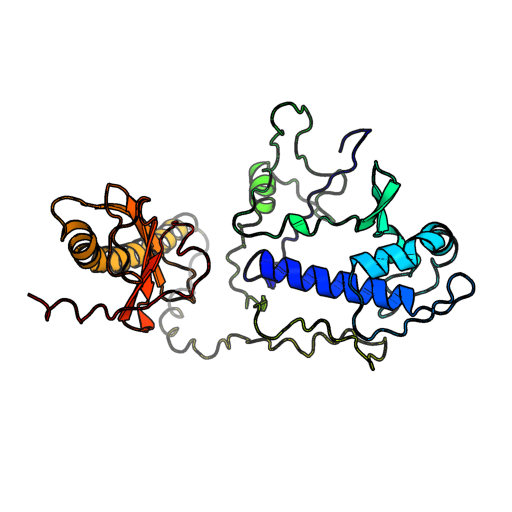 79 ? 21.292 -11.677 -18.098 1.00 89.81 79 ASN A CA 1
ATOM 627 C C . ASN A 1 79 ? 21.821 -10.271 -17.761 1.00 89.81 79 ASN A C 1
ATOM 629 O O . ASN A 1 79 ? 22.998 -10.098 -17.445 1.00 89.81 79 ASN A O 1
ATOM 633 N N . CYS A 1 80 ? 20.973 -9.247 -17.865 1.00 89.00 80 CYS A N 1
ATOM 634 C CA . CYS A 1 80 ? 21.317 -7.883 -17.494 1.00 89.00 80 CYS A CA 1
ATOM 635 C C . CYS A 1 80 ? 20.933 -7.691 -16.033 1.00 89.00 80 CYS A C 1
ATOM 637 O O . CYS A 1 80 ? 19.761 -7.497 -15.733 1.00 89.00 80 CYS A O 1
ATOM 639 N N . PHE A 1 81 ? 21.891 -7.776 -15.118 1.00 82.56 81 PHE A N 1
ATOM 640 C CA . PHE A 1 81 ? 21.583 -7.707 -13.695 1.00 82.56 81 PHE A CA 1
ATOM 641 C C . PHE A 1 81 ? 21.685 -6.296 -13.125 1.00 82.56 81 PHE A C 1
ATOM 643 O O . PHE A 1 81 ? 22.556 -5.511 -13.502 1.00 82.56 81 PHE A O 1
ATOM 650 N N . ILE A 1 82 ? 20.810 -6.011 -12.166 1.00 72.62 82 ILE A N 1
ATOM 651 C CA . ILE A 1 82 ? 20.816 -4.809 -11.335 1.00 72.62 82 ILE A CA 1
ATOM 652 C C . ILE A 1 82 ? 20.807 -5.294 -9.875 1.00 72.62 82 ILE A C 1
ATOM 654 O O . ILE A 1 82 ? 20.239 -6.339 -9.582 1.00 72.62 82 ILE A O 1
ATOM 658 N N . LEU A 1 83 ? 21.423 -4.549 -8.951 1.00 60.84 83 LEU A N 1
ATOM 659 C CA . LEU A 1 83 ? 21.433 -4.845 -7.507 1.00 60.84 83 LEU A CA 1
ATOM 660 C C . LEU A 1 83 ? 22.114 -6.183 -7.163 1.00 60.84 83 LEU A C 1
ATOM 662 O O . LEU A 1 83 ? 21.462 -7.215 -7.031 1.00 60.84 83 LEU A O 1
ATOM 666 N N . ASN A 1 84 ? 23.440 -6.172 -7.008 1.00 63.53 84 ASN A N 1
ATOM 667 C CA . ASN A 1 84 ? 24.221 -7.326 -6.528 1.00 63.53 84 ASN A CA 1
ATOM 668 C C . ASN A 1 84 ? 24.001 -8.655 -7.278 1.00 63.53 84 ASN A C 1
ATOM 670 O O . ASN A 1 84 ? 24.252 -9.721 -6.730 1.00 63.53 84 ASN A O 1
ATOM 674 N N . LYS A 1 85 ? 23.593 -8.598 -8.553 1.00 68.38 85 LYS A N 1
ATOM 675 C CA . LYS A 1 85 ? 23.379 -9.765 -9.431 1.00 68.38 85 LYS A CA 1
ATOM 676 C C . LYS A 1 85 ? 22.231 -10.704 -9.038 1.00 68.38 85 LYS A C 1
ATOM 678 O O . LYS A 1 85 ? 22.126 -11.783 -9.609 1.00 68.38 85 LYS A O 1
ATOM 683 N N . GLU A 1 86 ? 21.348 -10.296 -8.131 1.00 72.75 86 GLU A N 1
ATOM 684 C CA . GLU A 1 86 ? 20.214 -11.136 -7.713 1.00 72.75 86 GLU A CA 1
ATOM 685 C C . GLU A 1 86 ? 18.959 -10.926 -8.566 1.00 72.75 86 GLU A C 1
ATOM 687 O O . GLU A 1 86 ? 18.128 -11.824 -8.670 1.00 72.75 86 GLU A O 1
ATOM 692 N N . VAL A 1 87 ? 18.810 -9.747 -9.179 1.00 79.75 87 VAL A N 1
ATOM 693 C CA . VAL A 1 87 ? 17.603 -9.369 -9.922 1.00 79.75 87 VAL A CA 1
ATOM 694 C C . VAL A 1 87 ? 17.981 -8.899 -11.324 1.00 79.75 87 VAL A C 1
ATOM 696 O O . VAL A 1 87 ? 18.783 -7.977 -11.494 1.00 79.75 87 VAL A O 1
ATOM 699 N N . SER A 1 88 ? 17.402 -9.514 -12.354 1.00 88.75 88 SER A N 1
ATOM 700 C CA . SER A 1 88 ? 17.615 -9.085 -13.736 1.00 88.75 88 SER A CA 1
ATOM 701 C C . SER A 1 88 ? 16.699 -7.920 -14.128 1.00 88.75 88 SER A C 1
ATOM 703 O O . SER A 1 88 ? 15.633 -7.684 -13.554 1.00 88.75 88 SER A O 1
ATOM 705 N N . VAL A 1 89 ? 17.088 -7.190 -15.169 1.00 89.81 89 VAL A N 1
ATOM 706 C CA . VAL A 1 89 ? 16.249 -6.186 -15.830 1.00 89.81 89 VAL A CA 1
ATOM 707 C C . VAL A 1 89 ? 14.945 -6.817 -16.319 1.00 89.81 89 VAL A C 1
ATOM 709 O O . VAL A 1 89 ? 13.893 -6.183 -16.210 1.00 89.81 89 VAL A O 1
ATOM 712 N N . ALA A 1 90 ? 14.989 -8.056 -16.825 1.00 92.25 90 ALA A N 1
ATOM 713 C CA . ALA A 1 90 ? 13.790 -8.780 -17.239 1.00 92.25 90 ALA A CA 1
ATOM 714 C C . ALA A 1 90 ? 12.823 -8.996 -16.061 1.00 92.25 90 ALA A C 1
ATOM 716 O O . ALA A 1 90 ? 11.632 -8.702 -16.200 1.00 92.25 90 ALA A O 1
ATOM 717 N N . ASP A 1 91 ? 13.324 -9.402 -14.888 1.00 89.94 91 ASP A N 1
ATOM 718 C CA . ASP A 1 91 ? 12.506 -9.606 -13.679 1.00 89.94 91 ASP A CA 1
ATOM 719 C C . ASP A 1 91 ? 11.763 -8.328 -13.279 1.00 89.94 91 ASP A C 1
ATOM 721 O O . ASP A 1 91 ? 10.557 -8.339 -13.018 1.00 89.94 91 ASP A O 1
ATOM 725 N N . ILE A 1 92 ? 12.461 -7.192 -13.297 1.00 89.31 92 ILE A N 1
ATOM 726 C CA . ILE A 1 92 ? 11.856 -5.900 -12.965 1.00 89.31 92 ILE A CA 1
ATOM 727 C C . ILE A 1 92 ? 10.877 -5.467 -14.073 1.00 89.31 92 ILE A C 1
ATOM 729 O O . ILE A 1 92 ? 9.800 -4.948 -13.773 1.00 89.31 92 ILE A O 1
ATOM 733 N N . ALA A 1 93 ? 11.168 -5.731 -15.352 1.00 93.62 93 ALA A N 1
ATOM 734 C CA . ALA A 1 93 ? 10.254 -5.446 -16.466 1.00 93.62 93 ALA A CA 1
ATOM 735 C C . ALA A 1 93 ? 8.948 -6.270 -16.402 1.00 93.62 93 ALA A C 1
ATOM 737 O O . ALA A 1 93 ? 7.905 -5.849 -16.922 1.00 93.62 93 ALA A O 1
ATOM 738 N N . HIS A 1 94 ? 8.948 -7.427 -15.734 1.00 93.81 94 HIS A N 1
ATOM 739 C CA . HIS A 1 94 ? 7.721 -8.175 -15.440 1.00 93.81 94 HIS A CA 1
ATOM 740 C C . HIS A 1 94 ? 6.805 -7.476 -14.422 1.00 93.81 94 HIS A C 1
ATOM 742 O O . HIS A 1 94 ? 5.605 -7.757 -14.397 1.00 93.81 94 HIS A O 1
ATOM 748 N N . LEU A 1 95 ? 7.307 -6.502 -13.655 1.00 92.94 95 LEU A N 1
ATOM 749 C CA . LEU A 1 95 ? 6.478 -5.678 -12.769 1.00 92.94 95 LEU A CA 1
ATOM 750 C C . LEU A 1 95 ? 5.621 -4.656 -13.526 1.00 92.94 95 LEU A C 1
ATOM 752 O O . LEU A 1 95 ? 4.654 -4.158 -12.959 1.00 92.94 95 LEU A O 1
ATOM 756 N N . ILE A 1 96 ? 5.939 -4.330 -14.781 1.00 95.81 96 ILE A N 1
ATOM 757 C CA . ILE A 1 96 ? 5.158 -3.389 -15.595 1.00 95.81 96 ILE A CA 1
ATOM 758 C C . ILE A 1 96 ? 4.159 -4.163 -16.454 1.00 95.81 96 ILE A C 1
ATOM 760 O O . ILE A 1 96 ? 4.536 -4.855 -17.386 1.00 95.81 96 ILE A O 1
ATOM 764 N N . VAL A 1 97 ? 2.866 -4.046 -16.188 1.00 95.00 97 VAL A N 1
ATOM 765 C CA . VAL A 1 97 ? 1.807 -4.803 -16.868 1.00 95.00 97 VAL A CA 1
ATOM 766 C C . VAL A 1 97 ? 0.885 -3.891 -17.667 1.00 95.00 97 VAL A C 1
ATOM 768 O O . VAL A 1 97 ? 0.696 -2.723 -17.330 1.00 95.00 97 VAL A O 1
ATOM 771 N N . ARG A 1 98 ? 0.289 -4.439 -18.727 1.00 94.12 98 ARG A N 1
ATOM 772 C CA . ARG A 1 98 ? -0.745 -3.763 -19.515 1.00 94.12 98 ARG A CA 1
ATOM 773 C C . ARG A 1 98 ? -2.109 -4.031 -18.880 1.00 94.12 98 ARG A C 1
ATOM 775 O O . ARG A 1 98 ? -2.457 -5.177 -18.593 1.00 94.12 98 ARG A O 1
ATOM 782 N N . LYS A 1 99 ? -2.866 -2.970 -18.614 1.00 91.31 99 LYS A N 1
ATOM 783 C CA . LYS A 1 99 ? -4.245 -3.038 -18.117 1.00 91.31 99 LYS A CA 1
ATOM 784 C C . LYS A 1 99 ? -5.208 -3.399 -19.250 1.00 91.31 99 LYS A C 1
ATOM 786 O O . LYS A 1 99 ? -4.857 -3.361 -20.422 1.00 91.31 99 LYS A O 1
ATOM 791 N N . LYS A 1 100 ? -6.469 -3.664 -18.891 1.00 88.75 100 LYS A N 1
ATOM 792 C CA . LYS A 1 100 ? -7.561 -3.917 -19.85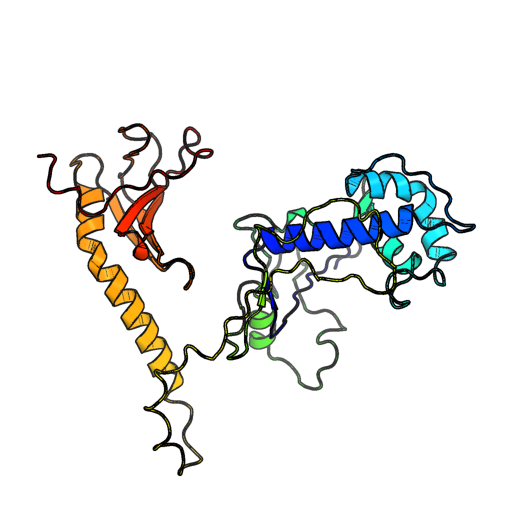0 1.00 88.75 100 LYS A CA 1
ATOM 793 C C . LYS A 1 100 ? -7.815 -2.762 -20.826 1.00 88.75 100 LYS A C 1
ATOM 795 O O . LYS A 1 100 ? -8.330 -3.000 -21.903 1.00 88.75 100 LYS A O 1
ATOM 800 N N . ASN A 1 101 ? -7.500 -1.531 -20.430 1.00 90.75 101 ASN A N 1
ATOM 801 C CA . ASN A 1 101 ? -7.654 -0.328 -21.250 1.00 90.75 101 ASN A CA 1
ATOM 802 C C . ASN A 1 101 ? -6.370 0.029 -22.017 1.00 90.75 101 ASN A C 1
ATOM 804 O O . ASN A 1 101 ? -6.163 1.194 -22.338 1.00 90.75 101 ASN A O 1
ATOM 808 N N . ASP A 1 102 ? -5.471 -0.937 -22.210 1.00 89.50 102 ASP A N 1
ATOM 809 C CA . ASP A 1 102 ? -4.195 -0.772 -22.908 1.00 89.50 102 ASP A CA 1
ATOM 810 C C . ASP A 1 102 ? -3.187 0.205 -22.296 1.00 89.50 102 ASP A C 1
ATOM 812 O O . ASP A 1 102 ? -2.106 0.416 -22.842 1.00 89.50 102 ASP A O 1
ATOM 816 N N . GLN A 1 103 ? -3.466 0.722 -21.101 1.00 93.12 103 GLN A N 1
ATOM 817 C CA . GLN A 1 103 ? -2.510 1.527 -20.352 1.00 93.12 103 GLN A CA 1
ATOM 818 C C . GLN A 1 103 ? -1.526 0.647 -19.582 1.00 93.12 103 GLN A C 1
ATOM 820 O O . GLN A 1 103 ? -1.909 -0.341 -18.949 1.00 93.12 103 GLN A O 1
ATOM 825 N N . TRP A 1 104 ? -0.259 1.046 -19.569 1.00 95.69 104 TRP A N 1
ATOM 826 C CA . TRP A 1 104 ? 0.778 0.399 -18.771 1.00 95.69 104 TRP A CA 1
ATOM 827 C C . TRP A 1 104 ? 0.751 0.874 -17.313 1.00 95.69 104 TRP A C 1
ATOM 829 O O . TRP A 1 104 ? 0.498 2.044 -17.024 1.00 95.69 104 TRP A O 1
ATOM 839 N N . SER A 1 105 ? 1.009 -0.032 -16.371 1.00 95.25 105 SER A N 1
ATOM 840 C CA . SER A 1 105 ? 1.151 0.288 -14.946 1.00 95.25 105 SER A CA 1
ATOM 841 C C . SER A 1 105 ? 2.022 -0.717 -14.214 1.00 95.25 105 SER A C 1
ATOM 843 O O . SER A 1 105 ? 2.304 -1.792 -14.724 1.00 95.25 105 SER A O 1
ATOM 845 N N . LEU A 1 106 ? 2.372 -0.417 -12.964 1.00 94.69 106 LEU A N 1
ATOM 846 C CA . LEU A 1 106 ? 2.874 -1.440 -12.052 1.00 94.69 106 LEU A CA 1
ATOM 847 C C . LEU A 1 106 ? 1.822 -2.537 -11.814 1.00 94.69 106 LEU A C 1
ATOM 849 O O . LEU A 1 106 ? 0.618 -2.267 -11.774 1.00 94.69 106 LEU A O 1
ATOM 853 N N . SER A 1 107 ? 2.291 -3.768 -11.629 1.00 93.50 107 SER A N 1
ATOM 854 C CA . SER A 1 107 ? 1.502 -4.933 -11.216 1.00 93.50 107 SER A CA 1
ATOM 855 C C . SER A 1 107 ? 1.104 -4.875 -9.739 1.00 93.50 107 SER A C 1
ATOM 857 O O . SER A 1 107 ? 0.173 -5.560 -9.317 1.00 93.50 107 SER A O 1
ATOM 859 N N . VAL A 1 108 ? 1.784 -4.030 -8.960 1.00 93.19 108 VAL A N 1
ATOM 860 C CA . VAL A 1 108 ? 1.511 -3.782 -7.544 1.00 93.19 108 VAL A CA 1
ATOM 861 C C . VAL A 1 108 ? 0.591 -2.578 -7.391 1.00 93.19 108 VAL A C 1
ATOM 863 O O . VAL A 1 108 ? 0.910 -1.467 -7.816 1.00 93.19 108 VAL A O 1
ATOM 866 N N . ASP A 1 109 ? -0.553 -2.789 -6.741 1.00 92.12 109 ASP A N 1
ATOM 867 C CA . ASP A 1 109 ? -1.516 -1.724 -6.478 1.00 92.12 109 ASP A CA 1
ATOM 868 C C . ASP A 1 109 ? -1.091 -0.882 -5.268 1.00 92.12 109 ASP A C 1
ATOM 870 O O . ASP A 1 109 ? -1.323 -1.242 -4.116 1.00 92.12 109 ASP A O 1
ATOM 874 N N . LEU A 1 110 ? -0.474 0.272 -5.528 1.00 90.12 110 LEU A N 1
ATOM 875 C CA . LEU A 1 110 ? -0.033 1.198 -4.481 1.00 90.12 110 LEU A CA 1
ATOM 876 C C . LEU A 1 110 ? -1.178 2.036 -3.872 1.00 90.12 110 LEU A C 1
ATOM 878 O O . LEU A 1 110 ? -0.945 2.784 -2.912 1.00 90.12 110 LEU A O 1
ATOM 882 N N . HIS A 1 111 ? -2.403 1.957 -4.404 1.00 88.56 111 HIS A N 1
ATOM 883 C CA . HIS A 1 111 ? -3.536 2.753 -3.917 1.00 88.56 111 HIS A CA 1
ATOM 884 C C . HIS A 1 111 ? -4.173 2.167 -2.659 1.00 88.56 111 HIS A C 1
ATOM 886 O O . HIS A 1 111 ? -4.720 2.926 -1.859 1.00 88.56 111 HIS A O 1
ATOM 892 N N . VAL A 1 112 ? -4.016 0.860 -2.424 1.00 89.06 112 VAL A N 1
ATOM 893 C CA . VAL A 1 112 ? -4.544 0.176 -1.228 1.00 89.06 112 VAL A CA 1
ATOM 894 C C . VAL A 1 112 ? -3.871 0.634 0.070 1.00 89.06 112 VAL A C 1
ATOM 896 O O . VAL A 1 112 ? -4.362 0.387 1.163 1.00 89.06 112 VAL A O 1
ATOM 899 N N . TYR A 1 113 ? -2.740 1.328 -0.004 1.00 88.25 113 TYR A N 1
ATOM 900 C CA . TYR A 1 113 ? -2.023 1.795 1.178 1.00 88.25 113 TYR A CA 1
ATOM 901 C C . TYR A 1 113 ? -2.500 3.184 1.626 1.00 88.25 113 TYR A C 1
ATOM 903 O O . TYR A 1 113 ? -1.725 4.140 1.717 1.00 88.25 113 TYR A O 1
ATOM 911 N N . CYS A 1 114 ? -3.803 3.320 1.866 1.00 82.12 114 CYS A N 1
ATOM 912 C CA . CYS A 1 114 ? -4.412 4.537 2.393 1.00 82.12 114 CYS A CA 1
ATOM 913 C C . CYS A 1 114 ? -4.876 4.346 3.848 1.00 82.12 114 CYS A C 1
ATOM 915 O O . CYS A 1 114 ? -4.788 3.260 4.433 1.00 82.12 114 CYS A O 1
ATOM 917 N N . LYS A 1 115 ? -5.303 5.444 4.475 1.00 80.00 115 LYS A N 1
ATOM 918 C CA . LYS A 1 115 ? -5.743 5.436 5.868 1.00 80.00 115 LYS A CA 1
ATOM 919 C C . LYS A 1 115 ? -7.081 4.708 5.978 1.00 80.00 115 LYS A C 1
ATOM 921 O O . LYS A 1 115 ? -7.997 5.013 5.227 1.00 80.00 115 LYS A O 1
ATOM 926 N N . ASN A 1 116 ? -7.195 3.804 6.950 1.00 81.38 116 ASN A N 1
ATOM 927 C CA . ASN A 1 116 ? -8.398 3.001 7.191 1.00 81.38 116 ASN A CA 1
ATOM 928 C C . ASN A 1 116 ? -8.840 2.172 5.970 1.00 81.38 116 ASN A C 1
ATOM 930 O O . ASN A 1 116 ? -10.031 1.926 5.791 1.00 81.38 116 ASN A O 1
ATOM 934 N N . GLN A 1 117 ? -7.891 1.741 5.130 1.00 85.88 117 GLN A N 1
ATOM 935 C CA . GLN A 1 117 ? -8.206 0.861 4.012 1.00 85.88 117 GLN A CA 1
ATOM 936 C C . GLN A 1 117 ? -8.826 -0.445 4.517 1.00 85.88 117 GLN A C 1
ATOM 938 O O . GLN A 1 117 ? -8.306 -1.097 5.424 1.00 85.88 117 GLN A O 1
ATOM 943 N N . GLN A 1 118 ? -9.902 -0.860 3.857 1.00 88.81 118 GLN A N 1
ATOM 944 C CA . GLN A 1 118 ? -10.476 -2.183 4.036 1.00 88.81 118 GLN A CA 1
ATOM 945 C C . GLN A 1 118 ? -9.717 -3.198 3.180 1.00 88.81 118 GLN A C 1
ATOM 947 O O . GLN A 1 118 ? -9.609 -3.044 1.958 1.00 88.81 118 GLN A O 1
ATOM 952 N N . PHE A 1 119 ? -9.215 -4.247 3.825 1.00 91.50 119 PHE A N 1
ATOM 953 C CA . PHE A 1 119 ? -8.642 -5.409 3.161 1.00 91.50 119 PHE A CA 1
ATOM 954 C C . PHE A 1 119 ? -9.593 -6.588 3.307 1.00 91.50 119 PHE A C 1
ATOM 956 O O . PHE A 1 119 ? -10.134 -6.842 4.381 1.00 91.50 119 PHE A O 1
ATOM 963 N N . ARG A 1 120 ? -9.805 -7.301 2.202 1.00 91.50 120 ARG A N 1
ATOM 964 C CA . ARG A 1 120 ? -10.663 -8.483 2.176 1.00 91.50 120 ARG A CA 1
ATOM 965 C C . ARG A 1 120 ? -10.059 -9.583 3.056 1.00 91.50 120 ARG A C 1
ATOM 967 O O . ARG A 1 120 ? -8.870 -9.868 2.923 1.00 91.50 120 ARG A O 1
ATOM 974 N N . LEU A 1 121 ? -10.880 -10.182 3.918 1.00 92.81 121 LEU A N 1
ATOM 975 C CA . LEU A 1 121 ? -10.469 -11.251 4.828 1.00 92.81 121 LEU A CA 1
ATOM 976 C C . LEU A 1 121 ? -10.196 -12.554 4.073 1.00 92.81 121 LEU A C 1
ATOM 978 O O . LEU A 1 121 ? -10.771 -12.797 3.006 1.00 92.81 121 LEU A O 1
ATOM 982 N N . TYR A 1 122 ? -9.337 -13.396 4.644 1.00 93.06 122 TYR A N 1
ATOM 983 C CA . TYR A 1 122 ? -9.161 -14.766 4.174 1.00 93.06 122 TYR A CA 1
ATOM 984 C C . TYR A 1 122 ? -10.505 -15.497 4.117 1.00 93.06 122 TYR A C 1
ATOM 986 O O . TYR A 1 122 ? -11.381 -15.263 4.947 1.00 93.06 122 TYR A O 1
ATOM 994 N N . ASP A 1 123 ? -10.664 -16.315 3.081 1.00 92.38 123 ASP A N 1
ATOM 995 C CA . ASP A 1 123 ? -11.854 -17.108 2.768 1.00 92.38 123 ASP A CA 1
ATOM 996 C C . ASP A 1 123 ? -13.143 -16.309 2.498 1.00 92.38 123 ASP A C 1
ATOM 998 O O . ASP A 1 123 ? -14.209 -16.863 2.250 1.00 92.38 123 ASP A O 1
ATOM 1002 N N . SER A 1 124 ? -13.061 -14.975 2.458 1.00 93.75 124 SER A N 1
ATOM 1003 C CA . SER A 1 124 ? -14.216 -14.136 2.135 1.00 93.75 124 SER A CA 1
ATOM 1004 C C . SER A 1 124 ? -14.365 -13.880 0.631 1.00 93.75 124 SER A C 1
ATOM 1006 O O . SER A 1 124 ? -13.393 -13.750 -0.130 1.00 93.75 124 SER A O 1
ATOM 1008 N N . ILE A 1 125 ? -15.617 -13.738 0.197 1.00 91.75 125 ILE A N 1
ATOM 1009 C CA . ILE A 1 125 ? -16.003 -13.361 -1.165 1.00 91.75 125 ILE A CA 1
ATOM 1010 C C . ILE A 1 125 ? -16.341 -11.870 -1.241 1.00 91.75 125 ILE A C 1
ATOM 1012 O O . ILE A 1 125 ? -16.730 -11.245 -0.257 1.00 91.75 125 ILE A O 1
ATOM 1016 N N . LYS A 1 126 ? -16.173 -11.269 -2.424 1.00 89.19 126 LYS A N 1
ATOM 1017 C CA . LYS A 1 126 ? -16.765 -9.947 -2.674 1.00 89.19 126 LYS A CA 1
ATOM 1018 C C . LYS A 1 126 ? -18.254 -10.138 -2.932 1.00 89.19 126 LYS A C 1
ATOM 1020 O O . LYS A 1 126 ? -18.621 -11.102 -3.597 1.00 89.19 126 LYS A O 1
ATOM 1025 N N . ILE A 1 127 ? -19.085 -9.209 -2.469 1.00 89.00 127 ILE A N 1
ATOM 1026 C CA . ILE A 1 127 ? -20.507 -9.211 -2.819 1.00 89.00 127 ILE A CA 1
ATOM 1027 C C . ILE A 1 127 ? -20.666 -9.242 -4.349 1.00 89.00 127 ILE A C 1
ATOM 1029 O O . ILE A 1 127 ? -19.945 -8.542 -5.064 1.00 89.00 127 ILE A O 1
ATOM 1033 N N . GLY A 1 128 ? -21.535 -10.122 -4.850 1.00 89.69 128 GLY A N 1
ATOM 1034 C CA . GLY A 1 128 ? -21.718 -10.352 -6.289 1.00 89.69 128 GLY A CA 1
ATOM 1035 C C . GLY A 1 128 ? -20.588 -11.130 -6.980 1.00 89.69 128 GLY A C 1
ATOM 1036 O O . GLY A 1 128 ? -20.548 -11.189 -8.205 1.00 89.69 128 GLY A O 1
ATOM 1037 N N . SER A 1 129 ? -19.652 -11.723 -6.233 1.00 89.56 129 SER A N 1
ATOM 1038 C CA . SER A 1 129 ? -18.574 -12.556 -6.773 1.00 89.56 129 SER A CA 1
ATOM 1039 C C . SER A 1 129 ? -18.554 -13.925 -6.103 1.00 89.56 129 SER A C 1
ATOM 1041 O O . SER A 1 129 ? -18.754 -14.025 -4.900 1.00 89.56 129 SER A O 1
ATOM 1043 N N . ASN A 1 130 ? -18.212 -14.965 -6.866 1.00 89.81 130 ASN A N 1
ATOM 1044 C CA . ASN A 1 130 ? -18.056 -16.331 -6.361 1.00 89.81 130 ASN A CA 1
ATOM 1045 C C . ASN A 1 130 ? -16.580 -16.779 -6.291 1.00 89.81 130 ASN A C 1
ATOM 1047 O O . ASN A 1 130 ? -16.245 -17.917 -6.593 1.00 89.81 130 ASN A O 1
ATOM 1051 N N . ASN A 1 131 ? -15.662 -15.853 -5.989 1.00 90.50 131 ASN A N 1
ATOM 1052 C CA . ASN A 1 131 ? -14.220 -16.125 -5.952 1.00 90.50 131 ASN A CA 1
ATOM 1053 C C . ASN A 1 131 ? -13.628 -15.773 -4.569 1.00 90.50 131 ASN A C 1
ATOM 1055 O O . ASN A 1 131 ? -13.253 -14.604 -4.344 1.00 90.50 131 ASN A O 1
ATOM 1059 N N . PRO A 1 132 ? -13.566 -16.747 -3.639 1.00 92.12 132 PRO A N 1
ATOM 1060 C CA . PRO A 1 132 ? -13.045 -16.537 -2.290 1.00 92.12 132 PRO A CA 1
ATOM 1061 C C . PRO A 1 132 ? -11.552 -16.191 -2.296 1.00 92.12 132 PRO A C 1
ATOM 1063 O O . PRO A 1 132 ? -10.820 -16.458 -3.254 1.00 92.12 132 PRO A O 1
ATOM 1066 N N . LEU A 1 133 ? -11.095 -15.516 -1.239 1.00 92.06 133 LEU A N 1
ATOM 1067 C CA . LEU A 1 133 ? -9.671 -15.259 -1.027 1.00 92.06 133 LEU A CA 1
ATOM 1068 C C . LEU A 1 133 ? -9.020 -16.464 -0.339 1.00 92.06 133 LEU A C 1
ATOM 1070 O O . LEU A 1 133 ? -8.897 -16.487 0.881 1.00 92.06 133 LEU A O 1
ATOM 1074 N N . THR A 1 134 ? -8.594 -17.444 -1.126 1.00 91.31 134 THR A N 1
ATOM 1075 C CA . THR A 1 134 ? -7.935 -18.658 -0.631 1.00 91.31 134 THR A CA 1
ATOM 1076 C C . THR A 1 134 ? -6.411 -18.550 -0.697 1.00 91.31 134 THR A C 1
ATOM 1078 O O . THR A 1 134 ? -5.852 -17.615 -1.282 1.00 91.31 134 THR A O 1
ATOM 1081 N N . THR A 1 135 ? -5.719 -19.511 -0.088 1.00 88.94 135 THR A N 1
ATOM 1082 C CA . THR A 1 135 ? -4.267 -19.647 -0.219 1.00 88.94 135 THR A CA 1
ATOM 1083 C C . THR A 1 135 ? -3.885 -20.073 -1.638 1.00 88.94 135 THR A C 1
ATOM 1085 O O . THR A 1 135 ? -4.684 -20.647 -2.381 1.00 88.94 135 THR A O 1
ATOM 1088 N N . THR A 1 136 ? -2.659 -19.747 -2.048 1.00 86.44 136 THR A N 1
ATOM 1089 C CA . THR A 1 136 ? -2.099 -20.228 -3.316 1.00 86.44 136 THR A CA 1
ATOM 1090 C C . THR A 1 136 ? -1.505 -21.623 -3.134 1.00 86.44 136 THR A C 1
ATOM 1092 O O . THR A 1 136 ? -1.179 -22.015 -2.018 1.00 86.44 136 THR A O 1
ATOM 1095 N N . SER A 1 137 ? -1.296 -22.360 -4.229 1.00 78.25 137 SER A N 1
ATOM 1096 C CA . SER A 1 137 ? -0.617 -23.670 -4.208 1.00 78.25 137 SER A CA 1
ATOM 1097 C C . SER A 1 137 ? 0.779 -23.622 -3.581 1.00 78.25 137 SER A C 1
ATOM 1099 O O . SER A 1 137 ? 1.259 -24.614 -3.053 1.00 78.25 137 SER A O 1
ATOM 1101 N N . ASN A 1 138 ? 1.421 -22.453 -3.621 1.00 72.31 138 ASN A N 1
ATOM 1102 C CA . ASN A 1 138 ? 2.777 -22.238 -3.119 1.00 72.31 138 ASN A CA 1
ATOM 1103 C C . ASN A 1 138 ? 2.776 -21.723 -1.668 1.00 72.31 138 ASN A C 1
ATOM 1105 O O . ASN A 1 138 ? 3.785 -21.216 -1.181 1.00 72.31 138 ASN A O 1
ATOM 1109 N N . TYR A 1 139 ? 1.627 -21.795 -0.992 1.00 69.75 139 TYR A N 1
ATOM 1110 C CA . TYR A 1 139 ? 1.484 -21.477 0.420 1.00 69.75 139 TYR A CA 1
ATOM 1111 C C . TYR A 1 139 ? 1.545 -22.752 1.281 1.00 69.75 139 TYR A C 1
ATOM 1113 O O . TYR A 1 139 ? 0.794 -23.687 1.006 1.00 69.75 139 TYR A O 1
ATOM 1121 N N . PRO A 1 140 ? 2.303 -22.761 2.393 1.00 63.19 140 PRO A N 1
ATOM 1122 C CA . PRO A 1 140 ? 3.335 -21.798 2.771 1.00 63.19 140 PRO A CA 1
ATOM 1123 C C . PRO A 1 140 ? 4.589 -21.991 1.907 1.00 63.19 140 PRO A C 1
ATOM 1125 O O . PRO A 1 140 ? 4.927 -23.114 1.541 1.00 63.19 140 PRO A O 1
ATOM 1128 N N . PHE A 1 141 ? 5.330 -20.911 1.640 1.00 56.22 141 PHE A N 1
ATOM 1129 C CA . PHE A 1 141 ? 6.706 -21.056 1.170 1.00 56.22 141 PHE A CA 1
ATOM 1130 C C . PHE A 1 141 ? 7.465 -21.849 2.253 1.00 56.22 141 PHE A C 1
ATOM 1132 O O . PHE A 1 141 ? 7.703 -21.339 3.345 1.00 56.22 141 PHE A O 1
ATOM 1139 N N . GLN A 1 142 ? 7.783 -23.113 1.958 1.00 51.34 142 GLN A N 1
ATOM 1140 C CA . GLN A 1 142 ? 8.756 -23.943 2.681 1.00 51.34 142 GLN A CA 1
ATOM 1141 C C . GLN A 1 142 ? 8.408 -24.402 4.117 1.00 51.34 142 GLN A C 1
ATOM 1143 O O . GLN A 1 142 ? 9.319 -24.557 4.928 1.00 51.34 142 GLN A O 1
ATOM 1148 N N . GLN A 1 143 ? 7.145 -24.686 4.477 1.00 56.41 143 GLN A N 1
ATOM 1149 C CA . GLN A 1 143 ? 6.862 -25.357 5.767 1.00 56.41 143 GLN A CA 1
ATOM 1150 C C . GLN A 1 143 ? 6.296 -26.769 5.603 1.00 56.41 143 GLN A C 1
ATOM 1152 O O . GLN A 1 143 ? 5.369 -27.004 4.839 1.00 56.41 143 GLN A O 1
ATOM 1157 N N . THR A 1 144 ? 6.844 -27.694 6.395 1.00 50.12 144 THR A N 1
ATOM 1158 C CA . THR A 1 144 ? 6.463 -29.114 6.501 1.00 50.12 144 THR A CA 1
ATOM 1159 C C . THR A 1 144 ? 5.204 -29.350 7.340 1.00 50.12 144 THR A C 1
ATOM 1161 O O . THR A 1 144 ? 4.756 -30.486 7.478 1.00 50.12 144 THR A O 1
ATOM 1164 N N . LYS A 1 145 ? 4.627 -28.296 7.933 1.00 58.91 145 LYS A N 1
ATOM 1165 C CA . LYS A 1 145 ? 3.452 -28.392 8.804 1.00 58.91 145 LYS A CA 1
ATOM 1166 C C . LYS A 1 145 ? 2.203 -27.887 8.100 1.00 58.91 145 LYS A C 1
ATOM 1168 O O . LYS A 1 145 ? 2.157 -26.746 7.646 1.00 58.91 145 LYS A O 1
ATOM 1173 N N . SER A 1 146 ? 1.172 -28.728 8.106 1.00 66.00 146 SER A N 1
ATOM 1174 C CA . SER A 1 146 ? -0.201 -28.316 7.825 1.00 66.00 146 SER A CA 1
ATOM 1175 C C . SER A 1 146 ? -0.607 -27.195 8.791 1.00 66.00 146 SER A C 1
ATOM 1177 O O . SER A 1 146 ? -0.399 -27.303 10.002 1.00 66.00 146 SER A O 1
ATOM 1179 N N . HIS A 1 147 ? -1.143 -26.100 8.253 1.00 72.62 147 HIS A N 1
ATOM 1180 C CA . HIS A 1 147 ? -1.719 -25.010 9.037 1.00 72.62 147 HIS A CA 1
ATOM 1181 C C . HIS A 1 147 ? -3.228 -25.184 9.115 1.00 72.62 147 HIS A C 1
ATOM 1183 O O . HIS A 1 147 ? -3.879 -25.419 8.097 1.00 72.62 147 HIS A O 1
ATOM 1189 N N . CYS A 1 148 ? -3.794 -25.023 10.311 1.00 81.88 148 CYS A N 1
ATOM 1190 C CA . CYS A 1 148 ? -5.243 -25.011 10.446 1.00 81.88 148 CYS A CA 1
ATOM 1191 C C . CYS A 1 148 ? -5.831 -23.702 9.892 1.00 81.88 148 CYS A C 1
ATOM 1193 O O . CYS A 1 148 ? -5.135 -22.693 9.749 1.00 81.88 148 CYS A O 1
ATOM 1195 N N . TYR A 1 149 ? -7.140 -23.701 9.630 1.00 85.06 149 TYR A N 1
ATOM 1196 C CA . TYR A 1 149 ? -7.871 -22.519 9.163 1.00 85.06 149 TYR A CA 1
ATOM 1197 C C . TYR A 1 149 ? -7.575 -21.267 10.009 1.00 85.06 149 TYR A C 1
ATOM 1199 O O . TYR A 1 149 ? -7.276 -20.204 9.466 1.00 85.06 149 TYR A O 1
ATOM 1207 N N . PHE A 1 150 ? -7.590 -21.400 11.340 1.00 83.44 150 PHE A N 1
ATOM 1208 C CA . PHE A 1 150 ? -7.351 -20.283 12.255 1.00 83.44 150 PHE A CA 1
ATOM 1209 C C . PHE A 1 150 ? -5.934 -19.711 12.156 1.00 83.44 150 PHE A C 1
ATOM 1211 O O . PHE A 1 150 ? -5.768 -18.496 12.274 1.00 83.44 150 PHE A O 1
ATOM 1218 N N . ASP A 1 151 ? -4.924 -20.542 11.894 1.00 82.62 151 ASP A N 1
ATOM 1219 C CA . ASP A 1 151 ? -3.548 -20.075 11.705 1.00 82.62 151 ASP A CA 1
ATOM 1220 C C . ASP A 1 151 ? -3.422 -19.237 10.436 1.00 82.62 151 ASP A C 1
ATOM 1222 O O . ASP A 1 151 ? -2.796 -18.174 10.448 1.00 82.62 151 ASP A O 1
ATOM 1226 N N . ILE A 1 152 ? -4.038 -19.699 9.345 1.00 84.00 152 ILE A N 1
ATOM 1227 C CA . ILE A 1 152 ? -4.031 -19.000 8.058 1.00 84.00 152 ILE A CA 1
ATOM 1228 C C . ILE A 1 152 ? -4.786 -17.683 8.187 1.00 84.00 152 ILE A C 1
ATOM 1230 O O . ILE A 1 152 ? -4.247 -16.631 7.834 1.00 84.00 152 ILE A O 1
ATOM 1234 N N . LEU A 1 153 ? -5.989 -17.722 8.769 1.00 86.50 153 LEU A N 1
ATOM 1235 C CA . LEU A 1 153 ? -6.782 -16.531 9.040 1.00 86.50 153 LEU A CA 1
ATOM 1236 C C . LEU A 1 153 ? -5.962 -15.524 9.850 1.00 86.50 153 LEU A C 1
ATOM 1238 O O . LEU A 1 153 ? -5.800 -14.385 9.420 1.00 86.50 153 LEU A O 1
ATOM 1242 N N . ARG A 1 154 ? -5.362 -15.951 10.964 1.00 83.81 154 ARG A N 1
ATOM 1243 C CA . ARG A 1 154 ? -4.550 -15.087 11.825 1.00 83.81 154 ARG A CA 1
ATOM 1244 C C . ARG A 1 154 ? -3.338 -14.499 11.095 1.00 83.81 154 ARG A C 1
ATOM 1246 O O . ARG A 1 154 ? -3.080 -13.302 11.219 1.00 83.81 154 ARG A O 1
ATOM 1253 N N . LYS A 1 155 ? -2.602 -15.303 10.323 1.00 82.38 155 LYS A N 1
ATOM 1254 C CA . LYS A 1 155 ? -1.468 -14.834 9.502 1.00 82.38 155 LYS A CA 1
ATOM 1255 C C . LYS A 1 155 ? -1.907 -13.882 8.383 1.00 82.38 155 LYS A C 1
ATOM 1257 O O . LYS A 1 155 ? -1.116 -13.043 7.970 1.00 82.38 155 LYS A O 1
ATOM 1262 N N . SER A 1 156 ? -3.151 -13.987 7.912 1.00 86.25 156 SER A N 1
ATOM 1263 C CA . SER A 1 156 ? -3.718 -13.110 6.879 1.00 86.25 156 SER A CA 1
ATOM 1264 C C . SER A 1 156 ? -4.195 -11.747 7.399 1.00 86.25 156 SER A C 1
ATOM 1266 O O . SER A 1 156 ? -4.509 -10.850 6.617 1.00 86.25 156 SER A O 1
ATOM 1268 N N . LEU A 1 157 ? -4.263 -11.553 8.717 1.00 87.44 157 LEU A N 1
ATOM 1269 C CA . LEU A 1 157 ? -4.639 -10.267 9.290 1.00 87.44 157 LEU A CA 1
ATOM 1270 C C . LEU A 1 157 ? -3.441 -9.314 9.238 1.00 87.44 157 LEU A C 1
ATOM 1272 O O . LEU A 1 157 ? -2.477 -9.473 9.979 1.00 87.44 157 LEU A O 1
ATOM 1276 N N . ILE A 1 158 ? -3.526 -8.277 8.404 1.00 84.62 158 ILE A N 1
ATOM 1277 C CA . ILE A 1 158 ? -2.456 -7.274 8.221 1.00 84.62 158 ILE A CA 1
ATOM 1278 C C . ILE A 1 158 ? -2.118 -6.547 9.535 1.00 84.62 158 ILE A C 1
ATOM 1280 O O . ILE A 1 158 ? -0.988 -6.115 9.741 1.00 84.62 158 ILE A O 1
ATOM 1284 N N . THR A 1 159 ? -3.091 -6.422 10.441 1.00 79.62 159 THR A N 1
ATOM 1285 C CA . THR A 1 159 ? -2.922 -5.807 11.765 1.00 79.62 159 THR A CA 1
ATOM 1286 C C . THR A 1 159 ? -2.436 -6.780 12.837 1.00 79.62 159 THR A C 1
ATOM 1288 O O . THR A 1 159 ? -2.085 -6.341 13.931 1.00 79.62 159 THR A O 1
ATOM 1291 N N . ASN A 1 160 ? -2.398 -8.086 12.558 1.00 78.31 160 ASN A N 1
ATOM 1292 C CA . ASN A 1 160 ? -1.892 -9.081 13.496 1.00 78.31 160 ASN A CA 1
ATOM 1293 C C . ASN A 1 160 ? -0.358 -9.104 13.449 1.00 78.31 160 ASN A C 1
ATOM 1295 O O . ASN A 1 160 ? 0.274 -10.021 12.927 1.00 78.31 160 ASN A O 1
ATOM 1299 N N . THR A 1 161 ? 0.246 -8.066 14.019 1.00 67.00 161 THR A N 1
ATOM 1300 C CA . THR A 1 161 ? 1.682 -8.010 14.268 1.00 67.00 161 THR A CA 1
ATOM 1301 C C . THR A 1 161 ? 1.978 -8.901 15.468 1.00 67.00 161 THR A C 1
ATOM 1303 O O . THR A 1 161 ? 1.521 -8.620 16.578 1.00 67.00 161 THR A O 1
ATOM 1306 N N . SER A 1 162 ? 2.682 -10.010 15.256 1.00 56.12 162 SER A N 1
ATOM 1307 C CA . SER A 1 162 ? 3.033 -10.945 16.324 1.00 56.12 162 SER A CA 1
ATOM 1308 C C . SER A 1 162 ? 3.729 -10.220 17.479 1.00 56.12 162 SER A C 1
ATOM 1310 O O . SER A 1 162 ? 4.657 -9.441 17.271 1.00 56.12 162 SER A O 1
ATOM 1312 N N . SER A 1 163 ? 3.282 -10.489 18.706 1.00 45.38 163 SER A N 1
ATOM 1313 C CA . SER A 1 163 ? 3.916 -10.033 19.942 1.00 45.38 163 SER A CA 1
ATOM 1314 C C . SER A 1 163 ? 5.222 -10.799 20.144 1.00 45.38 163 SER A C 1
ATOM 1316 O O . SER A 1 163 ? 5.258 -11.777 20.890 1.00 45.38 163 SER A O 1
ATOM 1318 N N . ILE A 1 164 ? 6.272 -10.436 19.415 1.00 40.03 164 ILE A N 1
ATOM 1319 C CA . ILE A 1 164 ? 7.565 -11.102 19.557 1.00 40.03 164 ILE A CA 1
ATOM 1320 C C . ILE A 1 164 ? 8.428 -10.258 20.486 1.00 40.03 164 ILE A C 1
ATOM 1322 O O . ILE A 1 164 ? 8.563 -9.050 20.317 1.00 40.03 164 ILE A O 1
ATOM 1326 N N . HIS A 1 165 ? 9.006 -10.931 21.478 1.00 37.09 165 HIS A N 1
ATOM 1327 C CA . HIS A 1 165 ? 9.985 -10.431 22.444 1.00 37.09 165 HIS A CA 1
ATOM 1328 C C . HIS A 1 165 ? 11.340 -10.045 21.809 1.00 37.09 165 HIS A C 1
ATOM 1330 O O . HIS A 1 165 ? 12.353 -9.973 22.498 1.00 37.09 165 HIS A O 1
ATOM 1336 N N . THR A 1 166 ? 11.380 -9.822 20.497 1.00 36.81 166 THR A N 1
ATOM 1337 C CA . THR A 1 166 ? 12.564 -9.409 19.745 1.00 36.81 166 THR A CA 1
ATOM 1338 C C . THR A 1 166 ? 12.506 -7.916 19.476 1.00 36.81 166 THR A C 1
ATOM 1340 O O . THR A 1 166 ? 11.428 -7.357 19.287 1.00 36.81 166 THR A O 1
ATOM 1343 N N . SER A 1 167 ? 13.669 -7.270 19.433 1.00 40.97 167 SER A N 1
ATOM 1344 C CA . SER A 1 167 ? 13.815 -5.862 19.069 1.00 40.97 167 SER A CA 1
ATOM 1345 C C . SER A 1 167 ? 13.105 -5.575 17.743 1.00 40.97 167 SER A C 1
ATOM 1347 O O . SER A 1 167 ? 13.577 -5.959 16.677 1.00 40.97 167 SER A O 1
ATOM 1349 N N . LEU A 1 168 ? 11.937 -4.936 17.819 1.00 48.81 168 LEU A N 1
ATOM 1350 C CA . LEU A 1 168 ? 11.139 -4.577 16.654 1.00 48.81 168 LEU A CA 1
ATOM 1351 C C . LEU A 1 168 ? 11.739 -3.337 15.996 1.00 48.81 168 LEU A C 1
ATOM 1353 O O . LEU A 1 168 ? 11.793 -2.264 16.604 1.00 48.81 168 LEU A O 1
ATOM 1357 N N . ILE A 1 169 ? 12.136 -3.463 14.732 1.00 53.16 169 ILE A N 1
ATOM 1358 C CA . ILE A 1 169 ? 12.503 -2.311 13.912 1.00 53.16 169 ILE A CA 1
ATOM 1359 C C . ILE A 1 169 ? 11.207 -1.709 13.369 1.00 53.16 169 ILE A C 1
ATOM 1361 O O . ILE A 1 169 ? 10.545 -2.297 12.514 1.00 53.16 169 ILE A O 1
ATOM 1365 N N . ILE A 1 170 ? 10.838 -0.534 13.887 1.00 55.41 170 ILE A N 1
ATOM 1366 C CA . ILE A 1 170 ? 9.683 0.231 13.405 1.00 55.41 170 ILE A CA 1
ATOM 1367 C C . ILE A 1 170 ? 10.157 1.286 12.410 1.00 55.41 170 ILE A C 1
ATOM 1369 O O . ILE A 1 170 ? 10.809 2.262 12.788 1.00 55.41 170 ILE A O 1
ATOM 1373 N N . LEU A 1 171 ? 9.757 1.133 11.150 1.00 53.66 171 LEU A N 1
ATOM 1374 C CA . LEU A 1 171 ? 9.989 2.128 10.103 1.00 53.66 171 LEU A CA 1
ATOM 1375 C C . LEU A 1 171 ? 9.006 3.293 10.275 1.00 53.66 171 LEU A C 1
ATOM 1377 O O . LEU A 1 171 ? 7.801 3.050 10.334 1.00 53.66 171 LEU A O 1
ATOM 1381 N N . LYS A 1 172 ? 9.505 4.538 10.377 1.00 52.41 172 LYS A N 1
ATOM 1382 C CA . LYS A 1 172 ? 8.703 5.765 10.591 1.00 52.41 172 LYS A CA 1
ATOM 1383 C C . LYS A 1 172 ? 8.886 6.796 9.471 1.00 52.41 172 LYS A C 1
ATOM 1385 O O . LYS A 1 172 ? 9.962 6.914 8.892 1.00 52.41 172 LYS A O 1
ATOM 1390 N N . ASP A 1 173 ? 7.847 7.604 9.252 1.00 49.72 173 ASP A N 1
ATOM 1391 C CA . ASP A 1 173 ? 7.683 8.483 8.079 1.00 49.72 173 ASP A CA 1
ATOM 1392 C C . ASP A 1 173 ? 8.669 9.666 7.953 1.00 49.72 173 ASP A C 1
ATOM 1394 O O . ASP A 1 173 ? 8.826 10.202 6.860 1.00 49.72 173 ASP A O 1
ATOM 1398 N N . LYS A 1 174 ? 9.331 10.134 9.022 1.00 38.66 174 LYS A N 1
ATOM 1399 C CA . LYS A 1 174 ? 9.906 11.499 9.002 1.00 38.66 174 LYS A CA 1
ATOM 1400 C C . LYS A 1 174 ? 11.326 11.679 8.448 1.00 38.66 174 LYS A C 1
ATOM 1402 O O . LYS A 1 174 ? 11.696 12.826 8.231 1.00 38.66 174 LYS A O 1
ATOM 1407 N N . TYR A 1 175 ? 12.101 10.626 8.173 1.00 40.00 175 TYR A N 1
ATOM 1408 C CA . TYR A 1 175 ? 13.511 10.817 7.766 1.00 40.00 175 TYR A CA 1
ATOM 1409 C C . TYR A 1 175 ? 14.042 9.896 6.668 1.00 40.00 175 TYR A C 1
ATOM 1411 O O . TYR A 1 175 ? 15.202 10.019 6.297 1.00 40.00 175 TYR A O 1
ATOM 1419 N N . LEU A 1 176 ? 13.234 8.982 6.134 1.00 41.78 176 LEU A N 1
ATOM 1420 C CA . LEU A 1 176 ? 13.823 7.721 5.688 1.00 41.78 176 LEU A CA 1
ATOM 1421 C C . LEU A 1 176 ? 13.768 7.455 4.180 1.00 41.78 176 LEU A C 1
ATOM 1423 O O . LEU A 1 176 ? 14.568 6.689 3.657 1.00 41.78 176 LEU A O 1
ATOM 1427 N N . PHE A 1 177 ? 12.898 8.149 3.449 1.00 40.53 177 PHE A N 1
ATOM 1428 C CA . PHE A 1 177 ? 12.680 7.872 2.031 1.00 40.53 177 PHE A CA 1
ATOM 1429 C C . PHE A 1 177 ? 12.578 9.168 1.228 1.00 40.53 177 PHE A C 1
ATOM 1431 O O . PHE A 1 177 ? 11.530 9.501 0.678 1.00 40.53 177 PHE A O 1
ATOM 1438 N N . ARG A 1 178 ? 13.663 9.953 1.176 1.00 33.78 178 ARG A N 1
ATOM 1439 C CA . ARG A 1 178 ? 13.741 11.029 0.180 1.00 33.78 178 ARG A CA 1
ATOM 1440 C C . ARG A 1 178 ? 13.852 10.383 -1.199 1.00 33.78 178 ARG A C 1
ATOM 1442 O O . ARG A 1 178 ? 14.831 9.705 -1.483 1.00 33.78 178 ARG A O 1
ATOM 1449 N N . THR A 1 179 ? 12.882 10.645 -2.071 1.00 35.56 179 THR A N 1
ATOM 1450 C CA . THR A 1 179 ? 12.990 10.414 -3.518 1.00 35.56 179 THR A CA 1
ATOM 1451 C C . THR A 1 179 ? 13.929 11.464 -4.124 1.00 35.56 179 THR A C 1
ATOM 1453 O O . THR A 1 179 ? 13.517 12.300 -4.922 1.00 35.56 179 THR A O 1
ATOM 1456 N N . GLN A 1 180 ? 15.177 11.512 -3.668 1.00 33.03 180 GLN A N 1
ATOM 1457 C CA . GLN A 1 180 ? 16.236 12.209 -4.385 1.00 33.03 180 GLN A CA 1
ATOM 1458 C C . GLN A 1 180 ? 16.926 11.143 -5.228 1.00 33.03 180 GLN A C 1
ATOM 1460 O O . GLN A 1 180 ? 17.378 10.139 -4.682 1.00 33.03 180 GLN A O 1
ATOM 1465 N N . THR A 1 181 ? 16.949 11.321 -6.552 1.00 37.53 181 THR A N 1
ATOM 1466 C CA . THR A 1 181 ? 17.719 10.456 -7.456 1.00 37.53 181 THR A CA 1
ATOM 1467 C C . THR A 1 181 ? 19.131 10.289 -6.897 1.00 37.53 181 THR A C 1
ATOM 1469 O O . THR A 1 181 ? 19.821 11.303 -6.737 1.00 37.53 181 THR A O 1
ATOM 1472 N N . PRO A 1 182 ? 19.582 9.058 -6.603 1.00 35.69 182 PRO A N 1
ATOM 1473 C CA . PRO A 1 182 ? 20.936 8.850 -6.136 1.00 35.69 182 PRO A CA 1
ATOM 1474 C C . PRO A 1 182 ? 21.871 9.123 -7.313 1.00 35.69 182 PRO A C 1
ATOM 1476 O O . PRO A 1 182 ? 21.951 8.348 -8.263 1.00 35.69 182 PRO A O 1
ATOM 1479 N N . LEU A 1 183 ? 22.549 10.271 -7.283 1.00 34.69 183 LEU A N 1
ATOM 1480 C CA . LEU A 1 183 ? 23.557 10.641 -8.283 1.00 34.69 183 LEU A CA 1
ATOM 1481 C C . LEU A 1 183 ? 24.843 9.809 -8.143 1.00 34.69 183 LEU A C 1
ATOM 1483 O O . LEU A 1 183 ? 25.661 9.809 -9.056 1.00 34.69 183 LEU A O 1
ATOM 1487 N N . ARG A 1 184 ? 25.006 9.078 -7.034 1.00 30.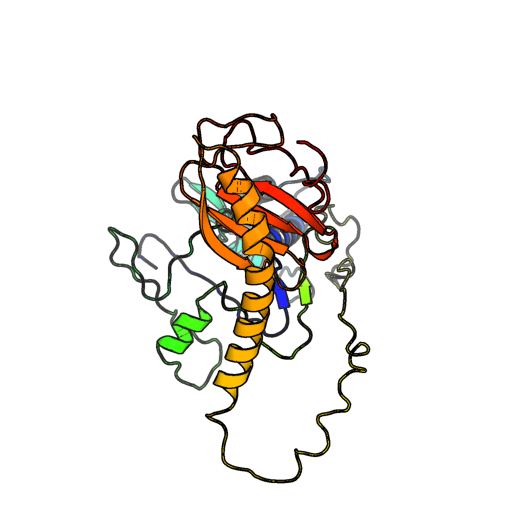62 184 ARG A N 1
ATOM 1488 C CA . ARG A 1 184 ? 26.101 8.135 -6.783 1.00 30.62 184 ARG A CA 1
ATOM 1489 C C . ARG A 1 184 ? 25.615 7.016 -5.860 1.00 30.62 184 ARG A C 1
ATOM 1491 O O . ARG A 1 184 ? 25.669 7.161 -4.646 1.00 30.62 184 ARG A O 1
ATOM 1498 N N . LEU A 1 185 ? 25.119 5.920 -6.421 1.00 32.50 185 LEU A N 1
ATOM 1499 C CA . LEU A 1 185 ? 25.151 4.631 -5.730 1.00 32.50 185 LEU A CA 1
ATOM 1500 C C . LEU A 1 185 ? 26.089 3.750 -6.544 1.00 32.50 185 LEU A C 1
ATOM 1502 O O . LEU A 1 185 ? 25.799 3.445 -7.700 1.00 32.50 185 LEU A O 1
ATOM 1506 N N . ASN A 1 186 ? 27.225 3.384 -5.952 1.00 26.09 186 ASN A N 1
ATOM 1507 C CA . ASN A 1 186 ? 27.945 2.207 -6.409 1.00 26.09 186 ASN A CA 1
ATOM 1508 C C . ASN A 1 186 ? 26.966 1.036 -6.264 1.00 26.09 186 ASN A C 1
ATOM 1510 O O . ASN A 1 186 ? 26.401 0.827 -5.193 1.00 26.09 186 ASN A O 1
ATOM 1514 N N . TYR A 1 187 ? 26.717 0.322 -7.359 1.00 33.06 187 TYR A N 1
ATOM 1515 C CA . TYR A 1 187 ? 25.687 -0.719 -7.472 1.00 33.06 187 TYR A CA 1
ATOM 1516 C C . TYR A 1 187 ? 25.902 -1.942 -6.555 1.00 33.06 187 TYR A C 1
ATOM 1518 O O . TYR A 1 187 ? 25.096 -2.868 -6.604 1.00 33.06 187 TYR A O 1
ATOM 1526 N N . GLU A 1 188 ? 26.954 -1.935 -5.730 1.00 27.25 188 GLU A N 1
ATOM 1527 C CA . GLU A 1 188 ? 27.337 -3.003 -4.797 1.00 27.25 188 GLU A CA 1
ATOM 1528 C C . GLU A 1 188 ? 26.576 -2.958 -3.459 1.00 27.25 188 GLU A C 1
ATOM 1530 O O . GLU A 1 188 ? 26.560 -3.925 -2.695 1.00 27.25 188 GLU A O 1
ATOM 1535 N N . SER A 1 189 ? 25.876 -1.860 -3.172 1.00 28.62 189 SER A N 1
ATOM 1536 C CA . SER A 1 189 ? 25.024 -1.771 -1.992 1.00 28.62 189 SER A CA 1
ATOM 1537 C C . SER A 1 189 ? 23.902 -0.761 -2.208 1.00 28.62 189 SER A C 1
ATOM 1539 O O . SER A 1 189 ? 24.110 0.451 -2.268 1.00 28.62 189 SER A O 1
ATOM 1541 N N . ILE A 1 190 ? 22.653 -1.241 -2.239 1.00 30.34 190 ILE A N 1
ATOM 1542 C CA . ILE A 1 190 ? 21.549 -0.413 -1.741 1.00 30.34 190 ILE A CA 1
ATOM 1543 C C . ILE A 1 190 ? 21.809 -0.284 -0.245 1.00 30.34 190 ILE A C 1
ATOM 1545 O O . ILE A 1 190 ? 21.304 -1.059 0.565 1.00 30.34 190 ILE A O 1
ATOM 1549 N N . HIS A 1 191 ? 22.662 0.663 0.121 1.00 30.55 191 HIS A N 1
ATOM 1550 C CA . HIS A 1 191 ? 22.851 1.006 1.507 1.00 30.55 191 HIS A CA 1
ATOM 1551 C C . HIS A 1 191 ? 21.552 1.640 1.994 1.00 30.55 191 HIS A C 1
ATOM 1553 O O . HIS A 1 191 ? 21.203 2.777 1.668 1.00 30.55 191 HIS A O 1
ATOM 1559 N N . ILE A 1 192 ? 20.838 0.876 2.817 1.00 34.84 192 ILE A N 1
ATOM 1560 C CA . ILE A 1 192 ? 19.787 1.334 3.725 1.00 34.84 192 ILE A CA 1
ATOM 1561 C C . ILE A 1 192 ? 20.446 2.200 4.833 1.00 34.84 192 ILE A C 1
ATOM 1563 O O . ILE A 1 192 ? 20.068 2.156 5.993 1.00 34.84 192 ILE A O 1
ATOM 1567 N N . ASP A 1 193 ? 21.468 2.997 4.515 1.00 27.42 193 ASP A N 1
ATOM 1568 C CA . ASP A 1 193 ? 22.317 3.662 5.514 1.00 27.42 193 ASP A CA 1
ATOM 1569 C C . ASP A 1 193 ? 21.730 4.987 5.994 1.00 27.42 193 ASP A C 1
ATOM 1571 O O . ASP A 1 193 ? 22.138 5.523 7.017 1.00 27.42 193 ASP A O 1
ATOM 1575 N N . ASN A 1 194 ? 20.685 5.479 5.324 1.00 28.34 194 ASN A N 1
ATOM 1576 C CA . ASN A 1 194 ? 19.896 6.602 5.826 1.00 28.34 194 ASN A CA 1
ATOM 1577 C C . ASN A 1 194 ? 18.699 6.150 6.682 1.00 28.34 194 ASN A C 1
ATOM 1579 O O . ASN A 1 194 ? 17.882 6.981 7.093 1.00 28.34 194 ASN A O 1
ATOM 1583 N N . MET A 1 195 ? 18.594 4.852 7.011 1.00 32.19 195 MET A N 1
ATOM 1584 C CA . MET A 1 195 ? 17.786 4.438 8.154 1.00 32.19 195 MET A CA 1
ATOM 1585 C C . MET A 1 195 ? 18.447 4.945 9.429 1.00 32.19 195 MET A C 1
ATOM 1587 O O . MET A 1 195 ? 19.364 4.323 9.954 1.00 32.19 195 MET A O 1
ATOM 1591 N N . ILE A 1 196 ? 17.907 6.017 10.011 1.00 27.77 196 ILE A N 1
ATOM 1592 C CA . ILE A 1 196 ? 18.044 6.215 11.456 1.00 27.77 196 ILE A CA 1
ATOM 1593 C C . ILE A 1 196 ? 17.292 5.055 12.121 1.00 27.77 196 ILE A C 1
ATOM 1595 O O . ILE A 1 196 ? 16.093 5.136 12.409 1.00 27.77 196 ILE A O 1
ATOM 1599 N N . VAL A 1 197 ? 17.993 3.941 12.324 1.00 26.70 197 VAL A N 1
ATOM 1600 C CA . VAL A 1 197 ? 17.561 2.853 13.190 1.00 26.70 197 VAL A CA 1
ATOM 1601 C C . VAL A 1 197 ? 17.633 3.413 14.606 1.00 26.70 197 VAL A C 1
ATOM 1603 O O . VAL A 1 197 ? 18.700 3.477 15.209 1.00 26.70 197 VAL A O 1
ATOM 1606 N N . LYS A 1 198 ? 16.500 3.839 15.171 1.00 27.38 198 LYS A N 1
ATOM 1607 C CA . LYS A 1 198 ? 16.411 3.909 16.632 1.00 27.38 198 LYS A CA 1
ATOM 1608 C C . LYS A 1 198 ? 16.325 2.473 17.131 1.00 27.38 198 LYS A C 1
ATOM 1610 O O . LYS A 1 198 ? 15.235 1.910 17.219 1.00 27.38 198 LYS A O 1
ATOM 1615 N N . THR A 1 199 ? 17.478 1.872 17.400 1.00 26.25 199 THR A N 1
ATOM 1616 C CA . THR A 1 199 ? 17.549 0.674 18.227 1.00 26.25 199 THR A CA 1
ATOM 1617 C C . THR A 1 199 ? 17.043 1.065 19.613 1.00 26.25 199 THR A C 1
ATOM 1619 O O . THR A 1 199 ? 17.546 1.996 20.238 1.00 26.25 199 THR A O 1
ATOM 1622 N N . TYR A 1 200 ? 15.993 0.400 20.091 1.00 26.94 200 TYR A N 1
ATOM 1623 C CA . TYR A 1 200 ? 15.703 0.433 21.519 1.00 26.94 200 TYR A CA 1
ATOM 1624 C C . TYR A 1 200 ? 16.788 -0.404 22.196 1.00 26.94 200 TYR A C 1
ATOM 1626 O O . TYR A 1 200 ? 16.902 -1.605 21.947 1.00 26.94 200 TYR A O 1
ATOM 1634 N N . ASN A 1 201 ? 17.644 0.265 22.964 1.00 24.81 201 ASN A N 1
ATOM 1635 C CA . ASN A 1 201 ? 18.734 -0.360 23.695 1.00 24.81 201 ASN A CA 1
ATOM 1636 C C . ASN A 1 201 ? 18.135 -1.179 24.856 1.00 24.81 201 ASN A C 1
ATOM 1638 O O . ASN A 1 201 ? 17.375 -0.619 25.643 1.00 24.81 201 ASN A O 1
ATOM 1642 N N . PRO A 1 202 ? 18.471 -2.470 25.025 1.00 31.62 202 PRO A N 1
ATOM 1643 C CA . PRO A 1 202 ? 18.007 -3.272 26.163 1.00 31.62 202 PRO A CA 1
ATOM 1644 C C . PRO A 1 202 ? 18.543 -2.798 27.526 1.00 31.62 202 PRO A C 1
ATOM 1646 O O . PRO A 1 202 ? 18.235 -3.402 28.544 1.00 31.62 202 PRO A O 1
ATOM 1649 N N . LYS A 1 203 ? 19.378 -1.753 27.577 1.00 28.58 203 LYS A N 1
ATOM 1650 C CA . LYS A 1 203 ? 20.036 -1.285 28.806 1.00 28.58 203 LYS A CA 1
ATOM 1651 C C . LYS A 1 203 ? 19.146 -0.456 29.741 1.00 28.58 203 LYS A C 1
ATOM 1653 O O . LYS A 1 203 ? 19.551 -0.231 30.873 1.00 28.58 203 LYS A O 1
ATOM 1658 N N . ASP A 1 204 ? 17.919 -0.127 29.340 1.00 31.08 204 ASP A N 1
ATOM 1659 C CA . ASP A 1 204 ? 16.915 0.465 30.242 1.00 31.08 204 ASP A CA 1
ATOM 1660 C C . ASP A 1 204 ? 16.179 -0.602 31.097 1.00 31.08 204 ASP A C 1
ATOM 1662 O O . ASP A 1 204 ? 15.176 -0.317 31.742 1.00 31.08 204 ASP A O 1
ATOM 1666 N N . LEU A 1 205 ? 16.676 -1.851 31.129 1.00 34.59 205 LEU A N 1
ATOM 1667 C CA . LEU A 1 205 ? 16.132 -2.991 31.890 1.00 34.59 205 LEU A CA 1
ATOM 1668 C C . LEU A 1 205 ? 16.640 -3.096 33.345 1.00 34.59 205 LEU A C 1
ATOM 1670 O O . LEU A 1 205 ? 16.630 -4.187 33.919 1.00 34.59 205 LEU A O 1
ATOM 1674 N N . ASN A 1 206 ? 17.048 -1.994 33.981 1.00 28.88 206 ASN A N 1
ATOM 1675 C CA . ASN A 1 206 ? 17.473 -2.034 35.390 1.00 28.88 206 ASN A CA 1
ATOM 1676 C C . ASN A 1 206 ? 16.341 -2.348 36.393 1.00 28.88 206 ASN A C 1
ATOM 1678 O O . ASN A 1 206 ? 16.630 -2.600 37.557 1.00 28.88 206 ASN A O 1
ATOM 1682 N N . ASP A 1 207 ? 15.090 -2.480 35.945 1.00 28.69 207 ASP A N 1
ATOM 1683 C CA . ASP A 1 207 ? 13.968 -2.896 36.801 1.00 28.69 207 ASP A CA 1
ATOM 1684 C C . ASP A 1 207 ? 13.730 -4.424 36.847 1.00 28.69 207 ASP A C 1
ATOM 1686 O O . ASP A 1 207 ? 12.764 -4.895 37.449 1.00 28.69 207 ASP A O 1
ATOM 1690 N N . PHE A 1 208 ? 14.607 -5.248 36.256 1.00 27.67 208 PHE A N 1
ATOM 1691 C CA . PHE A 1 208 ? 14.454 -6.716 36.221 1.00 27.67 208 PHE A CA 1
ATOM 1692 C C . PHE A 1 208 ? 15.294 -7.485 37.258 1.00 27.67 208 PHE A C 1
ATOM 1694 O O . PHE A 1 208 ? 15.842 -8.549 36.963 1.00 27.67 208 PHE A O 1
ATOM 1701 N N . GLN A 1 209 ? 15.349 -7.016 38.509 1.00 27.98 209 GLN A N 1
ATOM 1702 C CA . GLN A 1 209 ? 15.937 -7.800 39.611 1.00 27.98 209 GLN A CA 1
ATOM 1703 C C . GLN A 1 209 ? 14.964 -8.757 40.326 1.00 27.98 209 GLN A C 1
ATOM 1705 O O . GLN A 1 209 ? 15.403 -9.543 41.160 1.00 27.98 209 GLN A O 1
ATOM 1710 N N . PHE A 1 210 ? 13.673 -8.800 39.972 1.00 26.77 210 PHE A N 1
ATOM 1711 C CA . PHE A 1 210 ? 12.702 -9.636 40.702 1.00 26.77 210 PHE A CA 1
ATOM 1712 C C . PHE A 1 210 ? 12.429 -11.033 40.104 1.00 26.77 210 PHE A C 1
ATOM 1714 O O . PHE A 1 210 ? 11.688 -11.816 40.687 1.00 26.77 210 PHE A O 1
ATOM 1721 N N . ILE A 1 211 ? 13.013 -11.404 38.956 1.00 28.25 211 ILE A N 1
ATOM 1722 C CA . ILE A 1 211 ? 12.717 -12.697 38.299 1.00 28.25 211 ILE A CA 1
ATOM 1723 C C . ILE A 1 211 ? 14.006 -13.468 38.013 1.00 28.25 211 ILE A C 1
ATOM 1725 O O . ILE A 1 211 ? 14.351 -13.755 36.869 1.00 28.25 211 ILE A O 1
ATOM 1729 N N . LYS A 1 212 ? 14.750 -13.805 39.068 1.00 26.16 212 LYS A N 1
ATOM 1730 C CA . LYS A 1 212 ? 15.851 -14.778 38.965 1.00 26.16 212 LYS A CA 1
ATOM 1731 C C . LYS A 1 212 ? 15.809 -15.887 40.016 1.00 26.16 212 LYS A C 1
ATOM 1733 O O . LYS A 1 212 ? 16.496 -16.884 39.846 1.00 26.16 212 LYS A O 1
ATOM 1738 N N . SER A 1 213 ? 14.953 -15.783 41.033 1.00 27.20 213 SER A N 1
ATOM 1739 C CA . SER A 1 213 ? 14.852 -16.771 42.117 1.00 27.20 213 SER A CA 1
ATOM 1740 C C . SER A 1 213 ? 13.768 -17.842 41.931 1.00 27.20 213 SER A C 1
ATOM 1742 O O . SER A 1 213 ? 13.655 -18.723 42.773 1.00 27.20 213 SER A O 1
ATOM 1744 N N . SER A 1 214 ? 12.988 -17.835 40.842 1.00 29.11 214 SER A N 1
ATOM 1745 C CA . SER A 1 214 ? 11.847 -18.768 40.690 1.00 29.11 214 SER A CA 1
ATOM 1746 C C . SER A 1 214 ? 11.912 -19.708 39.482 1.00 29.11 214 SER A C 1
ATOM 1748 O O . SER A 1 214 ? 10.909 -20.330 39.152 1.00 29.11 214 SER A O 1
ATOM 1750 N N . LEU A 1 215 ? 13.059 -19.830 38.804 1.00 26.59 215 LEU A N 1
ATOM 1751 C CA . LEU A 1 215 ? 13.191 -20.682 37.607 1.00 26.59 215 LEU A CA 1
ATOM 1752 C C . LEU A 1 215 ? 14.019 -21.960 37.806 1.00 26.59 215 LEU A C 1
ATOM 1754 O O . LEU A 1 215 ? 14.271 -22.671 36.837 1.00 26.59 215 LEU A O 1
ATOM 1758 N N . SER A 1 216 ? 14.367 -22.322 39.041 1.00 30.84 216 SER A N 1
ATOM 1759 C CA . SER A 1 216 ? 14.919 -23.644 39.362 1.00 30.84 216 SER A CA 1
ATOM 1760 C C . SER A 1 216 ? 13.881 -24.522 40.064 1.00 30.84 216 SER A C 1
ATOM 1762 O O . SER A 1 216 ? 14.030 -24.865 41.231 1.00 30.84 216 SER A O 1
ATOM 1764 N N . SER A 1 217 ? 12.785 -24.839 39.375 1.00 28.22 217 SER A N 1
ATOM 1765 C CA . SER A 1 217 ? 12.059 -26.115 39.494 1.00 28.22 217 SER A CA 1
ATOM 1766 C C . SER A 1 217 ? 10.775 -26.090 38.659 1.00 28.22 217 SER A C 1
ATOM 1768 O O . SER A 1 217 ? 10.145 -25.056 38.469 1.00 28.22 217 SER A O 1
ATOM 1770 N N . CYS A 1 218 ? 10.381 -27.276 38.202 1.00 23.73 218 CYS A N 1
ATOM 1771 C CA . CYS A 1 218 ? 9.080 -27.617 37.625 1.00 23.73 218 CYS A CA 1
ATOM 1772 C C . CYS A 1 218 ? 8.850 -27.342 36.124 1.00 23.73 218 CYS A C 1
ATOM 1774 O O . CYS A 1 218 ? 8.255 -26.359 35.683 1.00 23.73 218 CYS A O 1
ATOM 1776 N N . HIS A 1 219 ? 9.227 -28.349 35.329 1.00 34.53 219 HIS A N 1
ATOM 1777 C CA . HIS A 1 219 ? 8.467 -28.749 34.148 1.00 34.53 219 HIS A CA 1
ATOM 1778 C C . HIS A 1 219 ? 7.060 -29.220 34.564 1.00 34.53 219 HIS A C 1
ATOM 1780 O O . HIS A 1 219 ? 6.938 -29.982 35.516 1.00 34.53 219 HIS A O 1
ATOM 1786 N N . LYS A 1 220 ? 6.055 -28.857 33.747 1.00 32.56 220 LYS A N 1
ATOM 1787 C CA . LYS A 1 220 ? 4.615 -29.214 33.794 1.00 32.56 220 LYS A CA 1
ATOM 1788 C C . LYS A 1 220 ? 3.721 -28.282 34.629 1.00 32.56 220 LYS A C 1
ATOM 1790 O O . LYS A 1 220 ? 3.360 -28.616 35.737 1.00 32.56 220 LYS A O 1
ATOM 1795 N N . GLU A 1 221 ? 3.321 -27.152 34.029 1.00 31.39 221 GLU A N 1
ATOM 1796 C CA . GLU A 1 221 ? 1.997 -26.492 34.151 1.00 31.39 221 GLU A CA 1
ATOM 1797 C C . GLU A 1 221 ? 2.044 -25.129 33.419 1.00 31.39 221 GLU A C 1
ATOM 1799 O O . GLU A 1 221 ? 2.592 -24.153 33.926 1.00 31.39 221 GLU A O 1
ATOM 1804 N N . LYS A 1 222 ? 1.540 -25.031 32.176 1.00 32.78 222 LYS A N 1
ATOM 1805 C CA . LYS A 1 222 ? 1.666 -23.800 31.352 1.00 32.78 222 LYS A CA 1
ATOM 1806 C C . LYS A 1 222 ? 0.408 -23.395 30.567 1.00 32.78 222 LYS A C 1
ATOM 1808 O O . LYS A 1 222 ? 0.511 -22.831 29.484 1.00 32.78 222 LYS A O 1
ATOM 1813 N N . THR A 1 223 ? -0.784 -23.597 31.126 1.00 30.36 223 THR A N 1
ATOM 1814 C CA . THR A 1 223 ? -2.043 -23.087 30.534 1.00 30.36 223 THR A CA 1
ATOM 1815 C C . THR A 1 223 ? -2.788 -22.050 31.384 1.00 30.36 223 THR A C 1
ATOM 1817 O O . THR A 1 223 ? -3.734 -21.451 30.887 1.00 30.36 223 THR A O 1
ATOM 1820 N N . LYS A 1 224 ? -2.342 -21.724 32.609 1.00 28.70 224 LYS A N 1
ATOM 1821 C CA . LYS A 1 224 ? -3.032 -20.739 33.479 1.00 28.70 224 LYS A CA 1
ATOM 1822 C C . LYS A 1 224 ? -2.445 -19.313 33.505 1.00 28.70 224 LYS A C 1
ATOM 1824 O O . LYS A 1 224 ? -3.154 -18.395 33.892 1.00 28.70 224 LYS A O 1
ATOM 1829 N N . ASN A 1 225 ? -1.207 -19.078 33.052 1.00 29.80 225 ASN A N 1
ATOM 1830 C CA . ASN A 1 225 ? -0.529 -17.779 33.262 1.00 29.80 225 ASN A CA 1
ATOM 1831 C C . ASN A 1 225 ? -0.693 -16.732 32.138 1.00 29.80 225 ASN A C 1
ATOM 1833 O O . ASN A 1 225 ? -0.483 -15.544 32.381 1.00 29.80 225 ASN A O 1
ATOM 1837 N N . ILE A 1 226 ? -1.108 -17.119 30.925 1.00 30.94 226 ILE A N 1
ATOM 1838 C CA . ILE A 1 226 ? -1.291 -16.169 29.803 1.00 30.94 226 ILE A CA 1
ATOM 1839 C C . ILE A 1 226 ? -2.539 -15.292 30.012 1.00 30.94 226 ILE A C 1
ATOM 1841 O O . ILE A 1 226 ? -2.509 -14.095 29.720 1.00 30.94 226 ILE A O 1
ATOM 1845 N N . SER A 1 227 ? -3.598 -15.848 30.609 1.00 29.03 227 SER A N 1
ATOM 1846 C CA . SER A 1 227 ? -4.824 -15.111 30.946 1.00 29.03 227 SER A CA 1
ATOM 1847 C C . SER A 1 227 ? -4.600 -14.044 32.024 1.00 29.03 227 SER A C 1
ATOM 1849 O O . SER A 1 227 ? -5.280 -13.022 32.020 1.00 29.03 227 SER A O 1
ATOM 1851 N N . PHE A 1 228 ? -3.618 -14.230 32.913 1.00 26.05 228 PHE A N 1
ATOM 1852 C CA . PHE A 1 228 ? -3.325 -13.301 34.009 1.00 26.05 228 PHE A CA 1
ATOM 1853 C C . PHE A 1 228 ? -2.572 -12.043 33.538 1.00 26.05 228 PHE A C 1
ATOM 1855 O O . PHE A 1 228 ? -2.859 -10.937 33.994 1.00 26.05 228 PHE A O 1
ATOM 1862 N N . ILE A 1 229 ? -1.646 -12.182 32.580 1.00 28.81 229 ILE A N 1
ATOM 1863 C CA . ILE A 1 229 ? -0.851 -11.062 32.037 1.00 28.81 229 ILE A CA 1
ATOM 1864 C C . ILE A 1 229 ? -1.695 -10.170 31.111 1.00 28.81 229 ILE A C 1
ATOM 1866 O O . ILE A 1 229 ? -1.594 -8.941 31.189 1.00 28.81 229 ILE A O 1
ATOM 1870 N N . GLN A 1 230 ? -2.565 -10.769 30.286 1.00 31.91 230 GLN A N 1
ATOM 1871 C CA . GLN A 1 230 ? -3.552 -10.028 29.486 1.00 31.91 230 GLN A CA 1
ATOM 1872 C C . GLN A 1 230 ? -4.544 -9.279 30.384 1.00 31.91 230 GLN A C 1
ATOM 1874 O O . GLN A 1 230 ? -4.722 -8.077 30.205 1.00 31.91 230 GLN A O 1
ATOM 1879 N N . LYS A 1 231 ? -5.063 -9.931 31.440 1.00 29.89 231 LYS A N 1
ATOM 1880 C CA . LYS A 1 231 ? -5.879 -9.256 32.462 1.00 29.89 231 LYS A CA 1
ATOM 1881 C C . LYS A 1 231 ? -5.157 -8.063 33.080 1.00 29.89 231 LYS A C 1
ATOM 1883 O O . LYS A 1 231 ? -5.748 -7.003 33.200 1.00 29.89 231 LYS A O 1
ATOM 1888 N N . LYS A 1 232 ? -3.882 -8.189 33.459 1.00 28.95 232 LYS A N 1
ATOM 1889 C CA . LYS A 1 232 ? -3.153 -7.118 34.164 1.00 28.95 232 LYS A CA 1
ATOM 1890 C C . LYS A 1 232 ? -2.904 -5.881 33.290 1.00 28.95 232 LYS A C 1
ATOM 1892 O O . LYS A 1 232 ? -2.965 -4.763 33.793 1.00 28.95 232 LYS A O 1
ATOM 1897 N N . THR A 1 233 ? -2.653 -6.069 31.993 1.00 39.12 233 THR A N 1
ATOM 1898 C CA . THR A 1 233 ? -2.487 -4.952 31.041 1.00 39.12 233 THR A CA 1
ATOM 1899 C C . THR A 1 233 ? -3.817 -4.287 30.704 1.00 39.12 233 THR A C 1
ATOM 1901 O O . THR A 1 233 ? -3.888 -3.064 30.678 1.00 39.12 233 THR A O 1
ATOM 1904 N N . GLU A 1 234 ? -4.882 -5.069 30.542 1.00 42.38 234 GLU A N 1
ATOM 1905 C CA . GLU A 1 234 ? -6.238 -4.557 30.322 1.00 42.38 234 GLU A CA 1
ATOM 1906 C C . GLU A 1 234 ? -6.781 -3.816 31.560 1.00 42.38 234 GLU A C 1
ATOM 1908 O O . GLU A 1 234 ? -7.350 -2.733 31.435 1.00 42.38 234 GLU A O 1
ATOM 1913 N N . ILE A 1 235 ? -6.505 -4.323 32.769 1.00 42.62 235 ILE A N 1
ATOM 1914 C CA . ILE A 1 235 ? -6.817 -3.662 34.048 1.00 42.62 235 ILE A CA 1
ATOM 1915 C C . ILE A 1 235 ? -6.076 -2.323 34.171 1.00 42.62 235 ILE A C 1
ATOM 1917 O O . ILE A 1 235 ? -6.682 -1.331 34.568 1.00 42.62 235 ILE A O 1
ATOM 1921 N N . PHE A 1 236 ? -4.790 -2.264 33.807 1.00 43.91 236 PHE A N 1
ATOM 1922 C CA . PHE A 1 236 ? -3.997 -1.033 33.887 1.00 43.91 236 PHE A CA 1
ATOM 1923 C C . PHE A 1 236 ? -4.454 0.027 32.872 1.00 43.91 236 PHE A C 1
ATOM 1925 O O . PHE A 1 236 ? -4.611 1.196 33.225 1.00 43.91 236 PHE A O 1
ATOM 1932 N N . THR A 1 237 ? -4.735 -0.373 31.628 1.00 55.81 237 THR A N 1
ATOM 1933 C CA . THR A 1 237 ? -5.269 0.537 30.603 1.00 55.81 237 THR A CA 1
ATOM 1934 C C . THR A 1 237 ? -6.666 1.041 30.973 1.00 55.81 237 THR A C 1
ATOM 1936 O O . THR A 1 237 ? -6.931 2.236 30.840 1.00 55.81 237 THR A O 1
ATOM 1939 N N . ASN A 1 238 ? -7.533 0.177 31.510 1.00 61.66 238 ASN A N 1
ATOM 1940 C CA . ASN A 1 238 ? -8.846 0.591 32.005 1.00 61.66 238 ASN A CA 1
ATOM 1941 C C . ASN A 1 238 ? -8.730 1.536 33.205 1.00 61.66 238 ASN A C 1
ATOM 1943 O O . ASN A 1 238 ? -9.448 2.526 33.247 1.00 61.66 238 ASN A O 1
ATOM 1947 N N . ALA A 1 239 ? -7.801 1.304 34.136 1.00 66.38 239 ALA A N 1
ATOM 1948 C CA . ALA A 1 239 ? -7.599 2.188 35.285 1.00 66.38 239 ALA A CA 1
ATOM 1949 C C . ALA A 1 239 ? -7.197 3.615 34.868 1.00 66.38 239 ALA A C 1
ATOM 1951 O O . ALA A 1 239 ? -7.755 4.583 35.384 1.00 66.38 239 ALA A O 1
ATOM 1952 N N . ILE A 1 240 ? -6.284 3.751 33.898 1.00 68.12 240 ILE A N 1
ATOM 1953 C CA . ILE A 1 240 ? -5.872 5.063 33.376 1.00 68.12 240 ILE A CA 1
ATOM 1954 C C . ILE A 1 240 ? -7.007 5.722 32.588 1.00 68.12 240 ILE A C 1
ATOM 1956 O O . ILE A 1 240 ? -7.273 6.900 32.780 1.00 68.12 240 ILE A O 1
ATOM 1960 N N . CYS A 1 241 ? -7.709 5.002 31.713 1.00 75.19 241 CYS A N 1
ATOM 1961 C CA . CYS A 1 241 ? -8.840 5.594 30.994 1.00 75.19 241 CYS A CA 1
ATOM 1962 C C . CYS A 1 241 ? -9.957 6.035 31.951 1.00 75.19 241 CYS A C 1
ATOM 1964 O O . CYS A 1 241 ? -10.508 7.126 31.793 1.00 75.19 241 CYS A O 1
ATOM 1966 N N . ASN A 1 242 ? -10.243 5.228 32.974 1.00 79.12 242 ASN A N 1
ATOM 1967 C CA . ASN A 1 242 ? -11.267 5.517 33.971 1.00 79.12 242 ASN A CA 1
ATOM 1968 C C . ASN A 1 242 ? -10.957 6.780 34.781 1.00 79.12 242 ASN A C 1
ATOM 1970 O O . ASN A 1 242 ? -11.886 7.512 35.117 1.00 79.12 242 ASN A O 1
ATOM 1974 N N . SER A 1 243 ? -9.682 7.091 35.045 1.00 82.56 243 SER A N 1
ATOM 1975 C CA . SER A 1 243 ? -9.323 8.314 35.778 1.00 82.56 243 SER A CA 1
ATOM 1976 C C . SER A 1 243 ? -9.650 9.601 35.008 1.00 82.56 243 SER A C 1
ATOM 1978 O O . SER A 1 243 ? -9.878 10.639 35.628 1.00 82.56 243 SER A O 1
ATOM 1980 N N . TYR A 1 244 ? -9.753 9.539 33.675 1.00 83.50 244 TYR A N 1
ATOM 1981 C CA . TYR A 1 244 ? -10.116 10.680 32.827 1.00 83.50 244 TYR A CA 1
ATOM 1982 C C . TYR A 1 244 ? -11.607 10.743 32.460 1.00 83.50 244 TYR A C 1
ATOM 1984 O O . TYR A 1 244 ? -12.041 11.748 31.892 1.00 83.50 244 TYR A O 1
ATOM 1992 N N . ILE A 1 245 ? -12.416 9.733 32.803 1.00 84.81 245 ILE A N 1
ATOM 1993 C CA . ILE A 1 245 ? -13.868 9.749 32.544 1.00 84.81 245 ILE A CA 1
ATOM 1994 C C . ILE A 1 245 ? -14.549 10.986 33.152 1.00 84.81 245 ILE A C 1
ATOM 1996 O O . ILE A 1 245 ? -15.260 11.656 32.401 1.00 84.81 245 ILE A O 1
ATOM 2000 N N . PRO A 1 246 ? -14.323 11.364 34.429 1.00 86.12 246 PRO A N 1
ATOM 2001 C CA . PRO A 1 246 ? -14.979 12.537 35.013 1.00 86.12 246 PRO A CA 1
ATOM 2002 C C . PRO A 1 246 ? -14.634 13.840 34.283 1.00 86.12 246 PRO A C 1
ATOM 2004 O O . PRO A 1 246 ? -15.492 14.695 34.081 1.00 86.12 246 PRO A O 1
ATOM 2007 N N . PHE A 1 247 ? -13.384 13.975 33.832 1.00 86.81 247 PHE A N 1
ATOM 2008 C CA . PHE A 1 247 ? -12.934 15.125 33.048 1.00 86.81 247 PHE A CA 1
ATOM 2009 C C . PHE A 1 247 ? -13.642 15.195 31.689 1.00 86.81 247 PHE A C 1
ATOM 2011 O O . PHE A 1 247 ? -14.151 16.248 31.307 1.00 86.81 247 PHE A O 1
ATOM 2018 N N . ILE A 1 248 ? -13.715 14.070 30.973 1.00 87.38 248 ILE A N 1
ATOM 2019 C CA . ILE A 1 248 ? -14.389 14.003 29.673 1.00 87.38 248 ILE A CA 1
ATOM 2020 C C . ILE A 1 248 ? -15.896 14.220 29.816 1.00 87.38 248 ILE A C 1
ATOM 2022 O O . ILE A 1 248 ? -16.469 14.955 29.017 1.00 87.38 248 ILE A O 1
ATOM 2026 N N . GLN A 1 249 ? -16.525 13.628 30.834 1.00 88.94 249 GLN A N 1
ATOM 2027 C CA . GLN A 1 249 ? -17.933 13.861 31.153 1.00 88.94 249 GLN A CA 1
ATOM 2028 C C . GLN A 1 249 ? -18.188 15.344 31.393 1.00 88.94 249 GLN A C 1
ATOM 2030 O O . GLN A 1 249 ? -19.053 15.905 30.733 1.00 88.94 249 GLN A O 1
ATOM 2035 N N . ASN A 1 250 ? -17.368 15.996 32.223 1.00 86.12 250 ASN A N 1
ATOM 2036 C CA . ASN A 1 250 ? -17.484 17.431 32.446 1.00 86.12 250 ASN A CA 1
ATOM 2037 C C . ASN A 1 250 ? -17.422 18.215 31.128 1.00 86.12 250 ASN A C 1
ATOM 2039 O O . ASN A 1 250 ? -18.276 19.056 30.914 1.00 86.12 250 ASN A O 1
ATOM 2043 N N . ILE A 1 251 ? -16.489 17.915 30.214 1.00 86.31 251 ILE A N 1
ATOM 2044 C CA . ILE A 1 251 ? -16.403 18.597 28.906 1.00 86.31 251 ILE A CA 1
ATOM 2045 C C . ILE A 1 251 ? -17.679 18.417 28.073 1.00 86.31 251 ILE A C 1
ATOM 2047 O O . ILE A 1 251 ? -18.180 19.378 27.491 1.00 86.31 251 ILE A O 1
ATOM 2051 N N . ILE A 1 252 ? -18.193 17.189 27.972 1.00 87.62 252 ILE A N 1
ATOM 2052 C CA . ILE A 1 252 ? -19.279 16.871 27.033 1.00 87.62 252 ILE A CA 1
ATOM 2053 C C . ILE A 1 252 ? -20.678 17.194 27.569 1.00 87.62 252 ILE A C 1
ATOM 2055 O O . ILE A 1 252 ? -21.644 17.057 26.818 1.00 87.62 252 ILE A O 1
ATOM 2059 N N . THR A 1 253 ? -20.802 17.610 28.833 1.00 85.62 253 THR A N 1
ATOM 2060 C CA . THR A 1 253 ? -22.084 17.963 29.464 1.00 85.62 253 THR A CA 1
ATOM 2061 C C . THR A 1 253 ? -22.204 19.433 29.866 1.00 85.62 253 THR A C 1
ATOM 2063 O O . THR A 1 253 ? -23.190 19.786 30.499 1.00 85.62 253 THR A O 1
ATOM 2066 N N . GLN A 1 254 ? -21.241 20.301 29.531 1.00 80.50 254 GLN A N 1
ATOM 2067 C CA . GLN A 1 254 ? -21.310 21.723 29.929 1.00 80.50 254 GLN A CA 1
ATOM 2068 C C . GLN A 1 254 ? -22.457 22.478 29.276 1.00 80.50 254 GLN A C 1
ATOM 2070 O O . GLN A 1 254 ? -22.995 23.418 29.851 1.00 80.50 254 GLN A O 1
ATOM 2075 N N . ASP A 1 255 ? -22.812 22.076 28.059 1.00 79.44 255 ASP A N 1
ATOM 2076 C CA . ASP A 1 255 ? -23.958 22.622 27.362 1.00 79.44 255 ASP A CA 1
ATOM 2077 C C . ASP A 1 255 ? -25.168 21.707 27.568 1.00 79.44 255 ASP A C 1
ATOM 2079 O O . ASP A 1 255 ? -25.236 20.602 27.023 1.00 79.44 255 ASP A O 1
ATOM 2083 N N . ASN A 1 256 ? -26.154 22.216 28.306 1.00 78.38 256 ASN A N 1
ATOM 2084 C CA . ASN A 1 256 ? -27.416 21.533 28.590 1.00 78.38 256 ASN A CA 1
ATOM 2085 C C . ASN A 1 256 ? -28.225 21.194 27.320 1.00 78.38 256 ASN A C 1
ATOM 2087 O O . ASN A 1 256 ? -29.120 20.351 27.380 1.00 78.38 256 ASN A O 1
ATOM 2091 N N . LYS A 1 257 ? -27.930 21.819 26.170 1.00 81.69 257 LYS A N 1
ATOM 2092 C CA . LYS A 1 257 ? -28.567 21.522 24.873 1.00 81.69 257 LYS A CA 1
ATOM 2093 C C . LYS A 1 257 ? -27.788 20.498 24.041 1.00 81.69 257 LYS A C 1
ATOM 2095 O O . LYS A 1 257 ? -28.397 19.705 23.323 1.00 81.69 257 LYS A O 1
ATOM 2100 N N . HIS A 1 258 ? -26.459 20.479 24.136 1.00 82.94 258 HIS A N 1
ATOM 2101 C CA . HIS A 1 258 ? -25.573 19.672 23.285 1.00 82.94 258 HIS A CA 1
ATOM 2102 C C . HIS A 1 258 ? -24.789 18.630 24.089 1.00 82.94 258 HIS A C 1
ATOM 2104 O O . HIS A 1 258 ? -23.559 18.573 24.050 1.00 82.94 258 HIS A O 1
ATOM 2110 N N . ILE A 1 259 ? -25.525 17.774 24.797 1.00 85.94 259 ILE A N 1
ATOM 2111 C CA . ILE A 1 259 ? -24.958 16.758 25.686 1.00 85.94 259 ILE A CA 1
ATOM 2112 C C . ILE A 1 259 ? -24.377 15.585 24.882 1.00 85.94 259 ILE A C 1
ATOM 2114 O O . ILE A 1 259 ? -25.047 14.987 24.029 1.00 85.94 259 ILE A O 1
ATOM 2118 N N . GLY A 1 260 ? -23.127 15.231 25.175 1.00 87.88 260 GLY A N 1
ATOM 2119 C CA . GLY A 1 260 ? -22.448 14.052 24.641 1.00 87.88 260 GLY A CA 1
ATOM 2120 C C . GLY A 1 260 ? -22.447 12.866 25.599 1.00 87.88 260 GLY A C 1
ATOM 2121 O O . GLY A 1 260 ? -22.726 12.988 26.790 1.00 87.88 260 GLY A O 1
ATOM 2122 N N . LYS A 1 261 ? -22.089 11.698 25.068 1.00 90.19 261 LYS A N 1
ATOM 2123 C CA . LYS A 1 261 ? -21.841 10.472 25.831 1.00 90.19 261 LYS A CA 1
ATOM 2124 C C . LYS A 1 261 ? -20.533 9.843 25.375 1.00 90.19 261 LYS A C 1
ATOM 2126 O O . LYS A 1 261 ? -20.204 9.879 24.192 1.00 90.19 261 LYS A O 1
ATOM 2131 N N . ILE A 1 262 ? -19.795 9.250 26.307 1.00 90.69 262 ILE A N 1
ATOM 2132 C CA . ILE A 1 262 ? -18.630 8.430 25.971 1.00 90.69 262 ILE A CA 1
ATOM 2133 C C . ILE A 1 262 ? -19.160 7.100 25.428 1.00 90.69 262 ILE A C 1
ATOM 2135 O O . ILE A 1 262 ? -19.815 6.360 26.156 1.00 90.69 262 ILE A O 1
ATOM 2139 N N . GLU A 1 263 ? -18.911 6.812 24.154 1.00 88.88 263 GLU A N 1
ATOM 2140 C CA . GLU A 1 263 ? -19.290 5.536 23.527 1.00 88.88 263 GLU A CA 1
ATOM 2141 C C . GLU A 1 263 ? -18.237 4.464 23.786 1.00 88.88 263 GLU A C 1
ATOM 2143 O O . GLU A 1 263 ? -18.542 3.320 24.104 1.00 88.88 263 GLU A O 1
ATOM 2148 N N . SER A 1 264 ? -16.976 4.845 23.622 1.00 85.81 264 SER A N 1
ATOM 2149 C CA . SER A 1 264 ? -15.833 3.971 23.826 1.00 85.81 264 SER A CA 1
ATOM 2150 C C . SER A 1 264 ? -14.594 4.808 24.086 1.00 85.81 264 SER A C 1
ATOM 2152 O O . SER A 1 264 ? -14.530 5.990 23.740 1.00 85.81 264 SER A O 1
ATOM 2154 N N . PHE A 1 265 ? -13.584 4.190 24.677 1.00 85.38 265 PHE A N 1
ATOM 2155 C CA . PHE A 1 265 ? -12.259 4.771 24.765 1.00 85.38 265 PHE A CA 1
ATOM 2156 C C . PHE A 1 265 ? -11.223 3.725 24.390 1.00 85.38 265 PHE A C 1
ATOM 2158 O O . PHE A 1 265 ? -11.401 2.531 24.620 1.00 85.38 265 PHE A O 1
ATOM 2165 N N . VAL A 1 266 ? -10.131 4.183 23.796 1.00 80.19 266 VAL A N 1
ATOM 2166 C CA . VAL A 1 266 ? -8.987 3.345 23.458 1.00 80.19 266 VAL A CA 1
ATOM 2167 C C . VAL A 1 266 ? -7.713 4.091 23.807 1.00 80.19 266 VAL A C 1
ATOM 2169 O O . VAL A 1 266 ? -7.589 5.297 23.580 1.00 80.19 266 VAL A O 1
ATOM 2172 N N . GLN A 1 267 ? -6.732 3.372 24.338 1.00 73.75 267 GLN A N 1
ATOM 2173 C CA . GLN A 1 267 ? -5.382 3.904 24.393 1.00 73.75 267 GLN A CA 1
ATOM 2174 C C . GLN A 1 267 ? -4.855 3.991 22.958 1.00 73.75 267 GLN A C 1
ATOM 2176 O O . GLN A 1 267 ? -4.988 3.054 22.165 1.00 73.75 267 GLN A O 1
ATOM 2181 N N . GLY A 1 268 ? -4.264 5.131 22.611 1.00 63.22 268 GLY A N 1
ATOM 2182 C CA . GLY A 1 268 ? -3.460 5.268 21.406 1.00 63.22 268 GLY A CA 1
ATOM 2183 C C . GLY A 1 268 ? -2.306 4.263 21.411 1.00 63.22 268 GLY A C 1
ATOM 2184 O O . GLY A 1 268 ? -2.093 3.521 22.368 1.00 63.22 268 GLY A O 1
ATOM 2185 N N . ASN A 1 269 ? -1.521 4.224 20.336 1.00 58.34 269 ASN A N 1
ATOM 2186 C CA . ASN A 1 269 ? -0.364 3.329 20.272 1.00 58.34 269 ASN A CA 1
ATOM 2187 C C . ASN A 1 269 ? 0.509 3.488 21.542 1.00 58.34 269 ASN A C 1
ATOM 2189 O O . ASN A 1 269 ? 0.673 4.616 22.012 1.00 58.34 269 ASN A O 1
ATOM 2193 N N . ARG A 1 270 ? 1.073 2.390 22.075 1.00 50.97 270 ARG A N 1
ATOM 2194 C CA . ARG A 1 270 ? 1.851 2.332 23.334 1.00 50.97 270 ARG A CA 1
ATOM 2195 C C . ARG A 1 270 ? 2.922 3.427 23.457 1.00 50.97 270 ARG A C 1
ATOM 2197 O O . ARG A 1 270 ? 3.247 3.845 24.554 1.00 50.97 270 ARG A O 1
ATOM 2204 N N . ASN A 1 271 ? 3.410 3.937 22.327 1.00 49.25 271 ASN A N 1
ATOM 2205 C CA . ASN A 1 271 ? 4.439 4.978 22.248 1.00 49.25 271 ASN A CA 1
ATOM 2206 C C . ASN A 1 271 ? 3.906 6.420 22.213 1.00 49.25 271 ASN A C 1
ATOM 2208 O O . ASN A 1 271 ? 4.691 7.352 22.057 1.00 49.25 271 ASN A O 1
ATOM 2212 N N . THR A 1 272 ? 2.589 6.622 22.232 1.00 59.47 272 THR A N 1
ATOM 2213 C CA . THR A 1 272 ? 1.987 7.944 22.011 1.00 59.47 272 THR A CA 1
ATOM 2214 C C . THR A 1 272 ? 1.444 8.597 23.271 1.00 59.47 272 THR A C 1
ATOM 2216 O O . THR A 1 272 ? 1.050 9.750 23.160 1.00 59.47 272 THR A O 1
ATOM 2219 N N . ASN A 1 273 ? 1.437 7.910 24.428 1.00 73.56 273 ASN A N 1
ATOM 2220 C CA . ASN A 1 273 ? 0.856 8.390 25.696 1.00 73.56 273 ASN A CA 1
ATOM 2221 C C . ASN A 1 273 ? -0.470 9.139 25.496 1.00 73.56 273 ASN A C 1
ATOM 2223 O O . ASN A 1 273 ? -0.741 10.154 26.131 1.00 73.56 273 ASN A O 1
ATOM 2227 N N . LYS A 1 274 ? -1.288 8.643 24.562 1.00 81.69 274 LYS A N 1
ATOM 2228 C CA . LYS A 1 274 ? -2.542 9.267 24.160 1.00 81.69 274 LYS A CA 1
ATOM 2229 C C . LYS A 1 274 ? -3.713 8.383 24.516 1.00 81.69 274 LYS A C 1
ATOM 2231 O O . LYS A 1 274 ? -3.634 7.171 24.336 1.00 81.69 274 LYS A O 1
ATOM 2236 N N . LEU A 1 275 ? -4.802 8.991 24.959 1.00 84.44 275 LEU A N 1
ATOM 2237 C CA . LEU A 1 275 ? -6.100 8.344 25.129 1.00 84.44 275 LEU A CA 1
ATOM 2238 C C . LEU A 1 275 ? -7.062 8.943 24.116 1.00 84.44 275 LEU A C 1
ATOM 2240 O O . LEU A 1 275 ? -7.042 10.149 23.885 1.00 84.44 275 LEU A O 1
ATOM 2244 N N . ILE A 1 276 ? -7.883 8.111 23.494 1.00 88.12 276 ILE A N 1
ATOM 2245 C CA . ILE A 1 276 ? -8.876 8.541 22.515 1.00 88.12 276 ILE A CA 1
ATOM 2246 C C . ILE A 1 276 ? -10.239 8.133 23.053 1.00 88.12 276 ILE A C 1
ATOM 2248 O O . ILE A 1 276 ? -10.519 6.945 23.172 1.00 88.12 276 ILE A O 1
ATOM 2252 N N . PHE A 1 277 ? -11.075 9.117 23.357 1.00 88.44 277 PHE A N 1
ATOM 2253 C CA . PHE A 1 277 ? -12.463 8.938 23.760 1.00 88.44 277 PHE A CA 1
ATOM 2254 C C . PHE A 1 277 ? -13.354 9.215 22.556 1.00 88.44 277 PHE A C 1
ATOM 2256 O O . PHE A 1 277 ? -13.386 10.340 22.057 1.00 88.44 277 PHE A O 1
ATOM 2263 N N . ASN A 1 278 ? -14.067 8.198 22.085 1.00 87.88 278 ASN A N 1
ATOM 2264 C CA . ASN A 1 278 ? -15.088 8.359 21.061 1.00 87.88 278 ASN A CA 1
ATOM 2265 C C . ASN A 1 278 ? -16.361 8.882 21.722 1.00 87.88 278 ASN A C 1
ATOM 2267 O O . ASN A 1 278 ? -16.861 8.301 22.691 1.00 87.88 278 ASN A O 1
ATOM 2271 N N . ILE A 1 279 ? -16.858 10.000 21.201 1.00 88.50 279 ILE A N 1
ATOM 2272 C CA . ILE A 1 279 ? -18.014 10.698 21.754 1.00 88.50 279 ILE A CA 1
ATOM 2273 C C . ILE A 1 279 ? -19.199 10.515 20.810 1.00 88.50 279 ILE A C 1
ATOM 2275 O O . ILE A 1 279 ? -19.092 10.736 19.603 1.00 88.50 279 ILE A O 1
ATOM 2279 N N . THR A 1 280 ? -20.337 10.136 21.379 1.00 83.88 280 THR A N 1
ATOM 2280 C CA . THR A 1 280 ? -21.644 10.071 20.718 1.00 83.88 280 THR A CA 1
ATOM 2281 C C . THR A 1 280 ? -22.613 11.068 21.355 1.00 83.88 280 THR A C 1
ATOM 2283 O O . THR A 1 280 ? -22.251 11.817 22.262 1.00 83.88 280 THR A O 1
ATOM 2286 N N . GLY A 1 281 ? -23.854 11.125 20.868 1.00 84.00 281 GLY A N 1
ATOM 2287 C CA . GLY A 1 281 ? -24.858 12.089 21.327 1.00 84.00 281 GLY A CA 1
ATOM 2288 C C . GLY A 1 281 ? -24.819 13.400 20.543 1.00 84.00 281 GLY A C 1
ATOM 2289 O O . GLY A 1 281 ? -24.473 13.409 19.362 1.00 84.00 281 GLY A O 1
ATOM 2290 N N . ASN A 1 282 ? -25.199 14.502 21.190 1.00 85.19 282 ASN A N 1
ATOM 2291 C CA . ASN A 1 282 ? -25.369 15.811 20.554 1.00 85.19 282 ASN A CA 1
ATOM 2292 C C . ASN A 1 282 ? -24.198 16.768 20.804 1.00 85.19 282 ASN A C 1
ATOM 2294 O O . ASN A 1 282 ? -24.313 17.952 20.503 1.00 85.19 282 ASN A O 1
ATOM 2298 N N . TYR A 1 283 ? -23.064 16.282 21.313 1.00 86.50 283 TYR A N 1
ATOM 2299 C CA . TYR A 1 283 ? -21.881 17.115 21.513 1.00 86.50 283 TYR A CA 1
ATOM 2300 C C . TYR A 1 283 ? -21.216 17.491 20.179 1.00 86.50 283 TYR A C 1
ATOM 2302 O O . TYR A 1 283 ? -20.684 16.644 19.452 1.00 86.50 283 TYR A O 1
ATOM 2310 N N . ARG A 1 284 ? -21.237 18.790 19.854 1.00 84.25 284 ARG A N 1
ATOM 2311 C CA . ARG A 1 284 ? -20.710 19.344 18.586 1.00 84.25 284 ARG A CA 1
ATOM 2312 C C . ARG A 1 284 ? -19.758 20.521 18.770 1.00 84.25 284 ARG A C 1
ATOM 2314 O O . ARG A 1 284 ? -19.425 21.183 17.791 1.00 84.25 284 ARG A O 1
ATOM 2321 N N . PHE A 1 285 ? -19.349 20.815 20.002 1.00 82.69 285 PHE A N 1
ATOM 2322 C CA . PHE A 1 285 ? -18.527 21.988 20.271 1.00 82.69 285 PHE A CA 1
ATOM 2323 C C . PHE A 1 285 ? -17.124 21.831 19.679 1.00 82.69 285 PHE A C 1
ATOM 2325 O O . PHE A 1 285 ? -16.462 20.800 19.862 1.00 82.69 285 PHE A O 1
ATOM 2332 N N . CYS A 1 286 ? -16.671 22.867 18.975 1.00 81.25 286 CYS A N 1
ATOM 2333 C CA . CYS A 1 286 ? -15.350 22.940 18.384 1.00 81.25 286 CYS A CA 1
ATOM 2334 C C . CYS A 1 286 ? -14.549 24.087 19.000 1.00 81.25 286 CYS A C 1
ATOM 2336 O O . CYS A 1 286 ? -14.884 25.254 18.791 1.00 81.25 286 CYS A O 1
ATOM 2338 N N . PRO A 1 287 ? -13.435 23.786 19.686 1.00 73.06 287 PRO A N 1
ATOM 2339 C CA . PRO A 1 287 ? -12.613 24.812 20.311 1.00 73.06 287 PRO A CA 1
ATOM 2340 C C . PRO A 1 287 ? -11.882 25.680 19.279 1.00 73.06 287 PRO A C 1
ATOM 2342 O O . PRO A 1 287 ? -11.457 26.776 19.617 1.00 73.06 287 PRO A O 1
ATOM 2345 N N . LYS A 1 288 ? -11.747 25.223 18.021 1.00 75.19 288 LYS A N 1
ATOM 2346 C CA . LYS A 1 288 ? -11.075 25.988 16.956 1.00 75.19 288 LYS A CA 1
ATOM 2347 C C . LYS A 1 288 ? -11.859 27.232 16.544 1.00 75.19 288 LYS A C 1
ATOM 2349 O O . LYS A 1 288 ? -11.259 28.269 16.307 1.00 75.19 288 LYS A O 1
ATOM 2354 N N . ILE A 1 289 ? -13.181 27.106 16.447 1.00 77.19 289 ILE A N 1
ATOM 2355 C CA . ILE A 1 289 ? -14.088 28.200 16.070 1.00 77.19 289 ILE A CA 1
ATOM 2356 C C . ILE A 1 289 ? -14.878 28.736 17.271 1.00 77.19 289 ILE A C 1
ATOM 2358 O O . ILE A 1 289 ? -15.740 29.587 17.101 1.00 77.19 289 ILE A O 1
ATOM 2362 N N . ALA A 1 290 ? -14.610 28.202 18.469 1.00 80.38 290 ALA A N 1
ATOM 2363 C CA . ALA A 1 290 ? -15.336 28.485 19.707 1.00 80.38 290 ALA A CA 1
ATOM 2364 C C . ALA A 1 290 ? -16.872 28.391 19.560 1.00 80.38 290 ALA A C 1
ATOM 2366 O O . ALA A 1 290 ? -17.611 29.143 20.188 1.00 80.38 290 ALA A O 1
ATOM 2367 N N . ALA A 1 291 ? -17.354 27.467 18.722 1.00 80.62 291 ALA A N 1
ATOM 2368 C CA . ALA A 1 291 ? -18.766 27.328 18.372 1.00 80.62 291 ALA A CA 1
ATOM 2369 C C . ALA A 1 291 ? -19.147 25.865 18.085 1.00 80.62 291 ALA A C 1
ATOM 2371 O O . ALA A 1 291 ? -18.287 24.993 17.926 1.00 80.62 291 ALA A O 1
ATOM 2372 N N . HIS A 1 292 ? -20.452 25.589 18.020 1.00 82.75 292 HIS A N 1
ATOM 2373 C CA . HIS A 1 292 ? -20.990 24.262 17.710 1.00 82.75 292 HIS A CA 1
ATOM 2374 C C . HIS A 1 292 ? -21.056 24.029 16.200 1.00 82.75 292 HIS A C 1
ATOM 2376 O O . HIS A 1 292 ? -21.626 24.827 15.457 1.00 82.75 292 HIS A O 1
ATOM 2382 N N . HIS A 1 293 ? -20.520 22.899 15.744 1.00 79.69 293 HIS A N 1
ATOM 2383 C CA . HIS A 1 293 ? -20.665 22.465 14.359 1.00 79.69 293 HIS A CA 1
ATOM 2384 C C . HIS A 1 293 ? -22.067 21.928 14.060 1.00 79.69 293 HIS A C 1
ATOM 2386 O O . HIS A 1 293 ? -22.782 21.433 14.935 1.00 79.69 293 HIS A O 1
ATOM 2392 N N . LYS A 1 294 ? -22.421 21.912 12.768 1.00 74.44 294 LYS A N 1
ATOM 2393 C CA . LYS A 1 294 ? -23.620 21.213 12.280 1.00 74.44 294 LYS A CA 1
ATOM 2394 C C . LYS A 1 294 ? -23.473 19.694 12.360 1.00 74.44 294 LYS A C 1
ATOM 2396 O O . LYS A 1 294 ? -24.487 19.009 12.422 1.00 74.44 294 LYS A O 1
ATOM 2401 N N . ARG A 1 295 ? -22.252 19.147 12.371 1.00 71.44 295 ARG A N 1
ATOM 2402 C CA . ARG A 1 295 ? -21.971 17.706 12.524 1.00 71.44 295 ARG A CA 1
ATOM 2403 C C . ARG A 1 295 ? -21.335 17.405 13.884 1.00 71.44 295 ARG A C 1
ATOM 2405 O O . ARG A 1 295 ? -20.661 18.250 14.460 1.00 71.44 295 ARG A O 1
ATOM 2412 N N . ASN A 1 296 ? -21.535 16.189 14.393 1.00 65.12 296 ASN A N 1
ATOM 2413 C CA . ASN A 1 296 ? -20.976 15.762 15.679 1.00 65.12 296 ASN A CA 1
ATOM 2414 C C . ASN A 1 296 ? -19.438 15.756 15.686 1.00 65.12 296 ASN A C 1
ATOM 2416 O O . ASN A 1 296 ? -18.791 15.345 14.713 1.00 65.12 296 ASN A O 1
ATOM 2420 N N . CYS A 1 297 ? -18.850 16.126 16.826 1.00 64.25 297 CYS A N 1
ATOM 2421 C CA . CYS A 1 297 ? -17.447 15.829 17.106 1.00 64.25 297 CYS A CA 1
ATOM 2422 C C . CYS A 1 297 ? -17.301 14.320 17.324 1.00 64.25 297 CYS A C 1
ATOM 2424 O O . CYS A 1 297 ? -18.152 13.702 17.951 1.00 64.25 297 CYS A O 1
ATOM 2426 N N . THR A 1 298 ? -16.254 13.701 16.771 1.00 70.19 298 THR A N 1
ATOM 2427 C CA . THR A 1 298 ? -16.126 12.230 16.808 1.00 70.19 298 THR A CA 1
ATOM 2428 C C . THR A 1 298 ? -15.254 11.746 17.950 1.00 70.19 298 THR A C 1
ATOM 2430 O O . THR A 1 298 ? -15.508 10.670 18.482 1.00 70.19 298 THR A O 1
ATOM 2433 N N . ALA A 1 299 ? -14.218 12.502 18.322 1.00 86.81 299 ALA A N 1
ATOM 2434 C CA . ALA A 1 299 ? -13.290 12.041 19.344 1.00 86.81 299 ALA A CA 1
ATOM 2435 C C . ALA A 1 299 ? -12.637 13.180 20.129 1.00 86.81 299 ALA A C 1
ATOM 2437 O O . ALA A 1 299 ? -12.278 14.212 19.557 1.00 86.81 299 ALA A O 1
ATOM 2438 N N . ILE A 1 300 ? -12.419 12.943 21.421 1.00 87.62 300 ILE A N 1
ATOM 2439 C CA . ILE A 1 300 ? -11.548 13.742 22.287 1.00 87.62 300 ILE A CA 1
ATOM 2440 C C . ILE A 1 300 ? -10.261 12.950 22.510 1.00 87.62 300 ILE A C 1
ATOM 2442 O O . ILE A 1 300 ? -10.299 11.765 22.832 1.00 87.62 300 ILE A O 1
ATOM 2446 N N . ILE A 1 301 ? -9.117 13.593 22.303 1.00 89.00 301 ILE A N 1
ATOM 2447 C CA . ILE A 1 301 ? -7.794 12.982 22.418 1.00 89.00 301 ILE A CA 1
ATOM 2448 C C . ILE A 1 301 ? -7.077 13.627 23.599 1.00 89.00 301 ILE A C 1
ATOM 2450 O O . ILE A 1 301 ? -6.880 14.835 23.585 1.00 89.00 301 ILE A O 1
ATOM 2454 N N . ILE A 1 302 ? -6.662 12.840 24.585 1.00 84.31 302 ILE A N 1
ATOM 2455 C CA . ILE A 1 302 ? -5.854 13.286 25.727 1.00 84.31 302 ILE A CA 1
ATOM 2456 C C . ILE A 1 302 ? -4.404 12.905 25.459 1.00 84.31 302 ILE A C 1
ATOM 2458 O O . ILE A 1 302 ? -4.143 11.760 25.105 1.00 84.31 302 ILE A O 1
ATOM 2462 N N . ASP A 1 303 ? -3.472 13.835 25.623 1.00 81.12 303 ASP A N 1
ATOM 2463 C CA . ASP A 1 303 ? -2.031 13.597 25.652 1.00 81.12 303 ASP A CA 1
ATOM 2464 C C . ASP A 1 303 ? -1.566 13.646 27.112 1.00 81.12 303 ASP A C 1
ATOM 2466 O O . ASP A 1 303 ? -1.489 14.714 27.722 1.00 81.12 303 ASP A O 1
ATOM 2470 N N . ILE A 1 304 ? -1.298 12.469 27.679 1.00 77.19 304 ILE A N 1
ATOM 2471 C CA . ILE A 1 304 ? -0.922 12.297 29.086 1.00 77.19 304 ILE A CA 1
ATOM 2472 C C . ILE A 1 304 ? 0.444 12.939 29.351 1.00 77.19 304 ILE A C 1
ATOM 2474 O O . ILE A 1 304 ? 0.624 13.577 30.383 1.00 77.19 304 ILE A O 1
ATOM 2478 N N . SER A 1 305 ? 1.393 12.810 28.416 1.00 77.88 305 SER A N 1
ATOM 2479 C CA . SER A 1 305 ? 2.758 13.327 28.590 1.00 77.88 305 SER A CA 1
ATOM 2480 C C . SER A 1 305 ? 2.774 14.839 28.748 1.00 77.88 305 SER A C 1
ATOM 2482 O O . SER A 1 305 ? 3.508 15.373 29.573 1.00 77.88 305 SER A O 1
ATOM 2484 N N . ASN A 1 306 ? 1.962 15.519 27.942 1.00 76.75 306 ASN A N 1
ATOM 2485 C CA . ASN A 1 306 ? 1.897 16.976 27.930 1.00 76.75 306 ASN A CA 1
ATOM 2486 C C . ASN A 1 306 ? 0.755 17.517 28.796 1.00 76.75 306 ASN A C 1
ATOM 2488 O O . ASN A 1 306 ? 0.588 18.728 28.889 1.00 76.75 306 ASN A O 1
ATOM 2492 N N . ASN A 1 307 ? -0.046 16.637 29.403 1.00 78.94 307 ASN A N 1
ATOM 2493 C CA . ASN A 1 307 ? -1.237 16.983 30.170 1.00 78.94 307 ASN A CA 1
ATOM 2494 C C . ASN A 1 307 ? -2.230 17.880 29.394 1.00 78.94 307 ASN A C 1
ATOM 2496 O O . ASN A 1 307 ? -2.877 18.766 29.957 1.00 78.94 307 ASN A O 1
ATOM 2500 N N . THR A 1 308 ? -2.365 17.643 28.089 1.00 82.50 308 THR A N 1
ATOM 2501 C CA . THR A 1 308 ? -3.233 18.422 27.191 1.00 82.50 308 THR A CA 1
ATOM 2502 C C . THR A 1 308 ? -4.318 17.556 26.560 1.00 82.50 308 THR A C 1
ATOM 2504 O O . THR A 1 308 ? -4.242 16.329 26.571 1.00 82.50 308 THR A O 1
ATOM 2507 N N . TYR A 1 309 ? -5.346 18.178 25.989 1.00 88.06 309 TYR A N 1
ATOM 2508 C CA . TYR A 1 309 ? -6.372 17.498 25.206 1.00 88.06 309 TYR A CA 1
ATOM 2509 C C . TYR A 1 309 ? -6.699 18.253 23.917 1.00 88.06 309 TYR A C 1
ATOM 2511 O O . TYR A 1 309 ? -6.524 19.464 23.825 1.00 88.06 309 TYR A O 1
ATOM 2519 N N . ALA A 1 310 ? -7.196 17.539 22.914 1.00 85.44 310 ALA A N 1
ATOM 2520 C CA . ALA A 1 310 ? -7.658 18.101 21.653 1.00 85.44 310 ALA A CA 1
ATOM 2521 C C . ALA A 1 310 ? -8.976 17.451 21.226 1.00 85.44 310 ALA A C 1
ATOM 2523 O O . ALA A 1 310 ? -9.213 16.268 21.470 1.00 85.44 310 ALA A O 1
ATOM 2524 N N . ILE A 1 311 ? -9.824 18.214 20.540 1.00 84.25 311 ILE A N 1
ATOM 2525 C CA . ILE A 1 311 ? -11.094 17.725 19.997 1.00 84.25 311 ILE A CA 1
ATOM 2526 C C . ILE A 1 311 ? -10.947 17.548 18.490 1.00 84.25 311 ILE A C 1
ATOM 2528 O O . ILE A 1 311 ? -10.531 18.465 17.779 1.00 84.25 311 ILE A O 1
ATOM 2532 N N . ARG A 1 312 ? -11.302 16.361 17.995 1.00 81.94 312 ARG A N 1
ATOM 2533 C CA . ARG A 1 312 ? -11.327 16.051 16.569 1.00 81.94 312 ARG A CA 1
ATOM 2534 C C . ARG A 1 312 ? -12.762 16.051 16.047 1.00 81.94 312 ARG A C 1
ATOM 2536 O O . ARG A 1 312 ? -13.551 15.147 16.341 1.00 81.94 312 ARG A O 1
ATOM 2543 N N . CYS A 1 313 ? -13.072 17.040 15.219 1.00 79.06 313 CYS A N 1
ATOM 2544 C CA . CYS A 1 313 ? -14.315 17.104 14.462 1.00 79.06 313 CYS A CA 1
ATOM 2545 C C . CYS A 1 313 ? -14.178 16.411 13.094 1.00 79.06 313 CYS A C 1
ATOM 2547 O O . CYS A 1 313 ? -13.075 16.170 12.602 1.00 79.06 313 CYS A O 1
ATOM 2549 N N . LYS A 1 314 ? -15.326 16.043 12.519 1.00 73.56 314 LYS A N 1
ATOM 2550 C CA . LYS A 1 314 ? -15.477 15.534 11.141 1.00 73.56 314 LYS A CA 1
ATOM 2551 C C . LYS A 1 314 ? -16.124 16.579 10.222 1.00 73.56 314 LYS A C 1
ATOM 2553 O O . LYS A 1 314 ? -16.674 16.235 9.176 1.00 73.56 314 LYS A O 1
ATOM 2558 N N . ASP A 1 315 ? -16.172 17.830 10.668 1.00 75.69 315 ASP A N 1
ATOM 2559 C CA . ASP A 1 315 ? -16.749 18.903 9.871 1.00 75.69 315 ASP A CA 1
ATOM 2560 C C . ASP A 1 315 ? -15.774 19.248 8.728 1.00 75.69 315 ASP A C 1
ATOM 2562 O O . ASP A 1 315 ? -14.596 19.468 9.023 1.00 75.69 315 ASP A O 1
ATOM 2566 N N . PRO A 1 316 ? -16.208 19.253 7.449 1.00 73.56 316 PRO A N 1
ATOM 2567 C CA . PRO A 1 316 ? -15.340 19.552 6.307 1.00 73.56 316 PRO A CA 1
ATOM 2568 C C . PRO A 1 316 ? -14.600 20.886 6.434 1.00 73.56 316 PRO A C 1
ATOM 2570 O O . PRO A 1 316 ? -13.451 20.981 6.007 1.00 73.56 316 PRO A O 1
ATOM 2573 N N . GLU A 1 317 ? -15.211 21.882 7.084 1.00 69.56 317 GLU A N 1
ATOM 2574 C CA . GLU A 1 317 ? -14.588 23.190 7.340 1.00 69.56 317 GLU A CA 1
ATOM 2575 C C . GLU A 1 317 ? -13.364 23.085 8.270 1.00 69.56 317 GLU A C 1
ATOM 2577 O O . GLU A 1 317 ? -12.511 23.969 8.307 1.00 69.56 317 GLU A O 1
ATOM 2582 N N . CYS A 1 318 ? -13.234 21.978 9.003 1.00 71.00 318 CYS A N 1
ATOM 2583 C CA . CYS A 1 318 ? -12.148 21.714 9.940 1.00 71.00 318 CYS A CA 1
ATOM 2584 C C . CYS A 1 318 ? -11.263 20.507 9.571 1.00 71.00 318 CYS A C 1
ATOM 2586 O O . CYS A 1 318 ? -10.284 20.251 10.282 1.00 71.00 318 CYS A O 1
ATOM 2588 N N . ASP A 1 319 ? -11.567 19.777 8.490 1.00 61.34 319 ASP A N 1
ATOM 2589 C CA . ASP A 1 319 ? -10.943 18.480 8.158 1.00 61.34 319 ASP A CA 1
ATOM 2590 C C . ASP A 1 319 ? -9.505 18.596 7.590 1.00 61.34 319 ASP A C 1
ATOM 2592 O O . ASP A 1 319 ? -8.840 17.590 7.368 1.00 61.34 319 ASP A O 1
ATOM 2596 N N . ASN A 1 320 ? -8.966 19.816 7.439 1.00 55.56 320 ASN A N 1
ATOM 2597 C CA . ASN A 1 320 ? -7.642 20.072 6.841 1.00 55.56 320 ASN A CA 1
ATOM 2598 C C . ASN A 1 320 ? -6.669 20.916 7.693 1.00 55.56 320 ASN A C 1
ATOM 2600 O O . ASN A 1 320 ? -5.663 21.399 7.177 1.00 55.56 320 ASN A O 1
ATOM 2604 N N . THR A 1 321 ? -6.910 21.092 8.998 1.00 56.28 321 THR A N 1
ATOM 2605 C CA . THR A 1 321 ? -6.044 21.925 9.864 1.00 56.28 321 THR A CA 1
ATOM 2606 C C . THR A 1 321 ? -5.502 21.178 11.086 1.00 56.28 321 THR A C 1
ATOM 2608 O O . THR A 1 321 ? -6.133 20.252 11.605 1.00 56.28 321 THR A O 1
ATOM 2611 N N . PHE A 1 322 ? -4.324 21.593 11.575 1.00 63.19 322 PHE A N 1
ATOM 2612 C CA . PHE A 1 322 ? -3.679 21.022 12.766 1.00 63.19 322 PHE A CA 1
ATOM 2613 C C . PHE A 1 322 ? -4.614 21.022 13.993 1.00 63.19 322 PHE A C 1
ATOM 2615 O O . PHE A 1 322 ? -5.522 21.845 14.109 1.00 63.19 322 PHE A O 1
ATOM 2622 N N . LEU A 1 323 ? -4.432 20.056 14.901 1.00 72.19 323 LEU A N 1
ATOM 2623 C CA . LEU A 1 323 ? -5.176 20.003 16.164 1.00 72.19 323 LEU A CA 1
ATOM 2624 C C . LEU A 1 323 ? -4.679 21.101 17.108 1.00 72.19 323 LEU A C 1
ATOM 2626 O O . LEU A 1 323 ? -3.473 21.238 17.300 1.00 72.19 323 LEU A O 1
ATOM 2630 N N . THR A 1 324 ? -5.611 21.815 17.733 1.00 75.12 324 THR A N 1
ATOM 2631 C CA . THR A 1 324 ? -5.313 22.729 18.840 1.00 75.12 324 THR A CA 1
ATOM 2632 C C . THR A 1 324 ? -5.350 21.939 20.144 1.00 75.12 324 THR A C 1
ATOM 2634 O O . THR A 1 324 ? -6.349 21.272 20.423 1.00 75.12 324 THR A O 1
ATOM 2637 N N . TRP A 1 325 ? -4.259 21.983 20.910 1.00 81.44 325 TRP A N 1
ATOM 2638 C CA . TRP A 1 325 ? -4.134 21.313 22.204 1.00 81.44 325 TRP A CA 1
ATOM 2639 C C . TRP A 1 325 ? -4.405 22.305 23.335 1.00 81.44 325 TRP A C 1
ATOM 2641 O O . TRP A 1 325 ? -3.777 23.357 23.397 1.00 81.44 325 TRP A O 1
ATOM 2651 N N . ASN A 1 326 ? -5.317 21.944 24.229 1.00 78.50 326 ASN A N 1
ATOM 2652 C CA . ASN A 1 326 ? -5.708 22.718 25.401 1.00 78.50 326 ASN A CA 1
ATOM 2653 C C . ASN A 1 326 ? -5.163 22.056 26.667 1.00 78.50 326 ASN A C 1
ATOM 2655 O O . ASN A 1 326 ? -5.141 20.830 26.757 1.00 78.50 326 ASN A O 1
ATOM 2659 N N . ASP A 1 327 ? -4.768 22.842 27.666 1.00 75.31 327 ASP A N 1
ATOM 2660 C CA . ASP A 1 327 ? -4.369 22.297 28.968 1.00 75.31 327 ASP A CA 1
ATOM 2661 C C . ASP A 1 327 ? -5.584 21.694 29.690 1.00 75.31 327 ASP A C 1
ATOM 2663 O O . ASP A 1 327 ? -6.651 22.308 29.776 1.00 75.31 327 ASP A O 1
ATOM 2667 N N . THR A 1 328 ? -5.422 20.484 30.220 1.00 70.25 328 THR A N 1
ATOM 2668 C CA . THR A 1 328 ? -6.458 19.809 31.017 1.00 70.25 328 THR A CA 1
ATOM 2669 C C . THR A 1 328 ? -6.659 20.468 32.388 1.00 70.25 328 THR A C 1
ATOM 2671 O O . THR A 1 328 ? -7.729 20.320 32.980 1.00 70.25 328 THR A O 1
ATOM 2674 N N . LYS A 1 329 ? -5.676 21.239 32.883 1.00 62.78 329 LYS A N 1
ATOM 2675 C CA . LYS A 1 329 ? -5.737 21.944 34.180 1.00 62.78 329 LYS A CA 1
ATOM 2676 C C . LYS A 1 329 ? -6.535 23.251 34.140 1.00 62.78 329 LYS A C 1
ATOM 2678 O O . LYS A 1 329 ? -7.075 23.664 35.164 1.00 62.78 329 LYS A O 1
ATOM 2683 N N . ASN A 1 330 ? -6.664 23.881 32.971 1.00 50.91 330 ASN A N 1
ATOM 2684 C CA . ASN A 1 330 ? -7.187 25.248 32.847 1.00 50.91 330 ASN A CA 1
ATOM 2685 C C . ASN A 1 330 ? -8.720 25.368 32.817 1.00 50.91 330 ASN A C 1
ATOM 2687 O O . ASN A 1 330 ? -9.243 26.449 32.557 1.00 50.91 330 ASN A O 1
ATOM 2691 N N . TYR A 1 331 ? -9.468 24.307 33.136 1.00 45.91 331 TYR A N 1
ATOM 2692 C CA . TYR A 1 331 ? -10.934 24.396 33.200 1.00 45.91 331 TYR A CA 1
ATOM 2693 C C . TYR A 1 331 ? -11.484 24.953 34.521 1.00 45.91 331 TYR A C 1
ATOM 2695 O O . TYR A 1 331 ? -12.679 25.202 34.629 1.00 45.91 331 TYR A O 1
ATOM 2703 N N . LYS A 1 332 ? -10.636 25.186 35.530 1.00 37.12 332 LYS A N 1
ATOM 2704 C CA . LYS A 1 332 ? -11.066 25.762 36.816 1.00 37.12 332 LYS A CA 1
ATOM 2705 C C . LYS A 1 332 ? -11.142 27.298 36.847 1.00 37.12 332 LYS A C 1
ATOM 2707 O O . LYS A 1 332 ? -11.399 27.838 37.913 1.00 37.12 332 LYS A O 1
ATOM 2712 N N . GLN A 1 333 ? -10.913 28.010 35.738 1.00 34.03 333 GLN A N 1
ATOM 2713 C CA . GLN A 1 333 ? -10.767 29.480 35.768 1.00 34.03 333 GLN A CA 1
ATOM 2714 C C . GLN A 1 333 ? -11.653 30.280 34.800 1.00 34.03 333 GLN A C 1
ATOM 2716 O O . GLN A 1 333 ? -11.417 31.467 34.600 1.00 34.03 333 GLN A O 1
ATOM 2721 N N . LYS A 1 334 ? -12.700 29.686 34.223 1.00 33.12 334 LYS A N 1
ATOM 2722 C CA . LYS A 1 334 ? -13.738 30.462 33.523 1.00 33.12 334 LYS A CA 1
ATOM 2723 C C . LYS A 1 334 ? -15.122 30.014 33.978 1.00 33.12 334 LYS A C 1
ATOM 2725 O O . LYS A 1 334 ? -15.787 29.251 33.284 1.00 33.12 334 LYS A O 1
ATOM 2730 N N . SER A 1 335 ? -15.486 30.457 35.177 1.00 29.70 335 SER A N 1
ATOM 2731 C CA . SER A 1 335 ? -16.868 30.600 35.645 1.00 29.70 335 SER A CA 1
ATOM 2732 C C . SER A 1 335 ? -17.184 32.081 35.719 1.00 29.70 335 SER A C 1
ATOM 2734 O O . SER A 1 335 ? -16.359 32.771 36.365 1.00 29.70 335 SER A O 1
#